Protein AF-A0A929GED6-F1 (afdb_monomer_lite)

Radius of gyration: 26.76 Å; chains: 1; bounding box: 58×40×77 Å

pLDDT: mean 86.8, std 11.65, range [34.91, 97.94]

Structure (mmCIF, N/CA/C/O backbone):
data_AF-A0A929GED6-F1
#
_entry.id   AF-A0A929GED6-F1
#
loop_
_atom_site.group_PDB
_atom_site.id
_atom_site.type_symbol
_atom_site.label_atom_id
_atom_site.label_alt_id
_atom_site.label_comp_id
_atom_site.label_asym_id
_atom_site.label_entity_id
_atom_site.label_seq_id
_atom_site.pdbx_PDB_ins_code
_atom_site.Cartn_x
_atom_site.Cartn_y
_atom_site.Cartn_z
_atom_site.occupancy
_atom_site.B_iso_or_equiv
_atom_site.auth_seq_id
_atom_site.auth_comp_id
_atom_site.auth_asym_id
_atom_site.auth_atom_id
_atom_site.pdbx_PDB_model_num
ATOM 1 N N . ASP A 1 1 ? -1.145 -5.197 24.651 1.00 51.56 1 ASP A N 1
ATOM 2 C CA . ASP A 1 1 ? -2.467 -4.917 24.057 1.00 51.56 1 ASP A CA 1
ATOM 3 C C . ASP A 1 1 ? -3.459 -4.499 25.149 1.00 51.56 1 ASP A C 1
ATOM 5 O O . ASP A 1 1 ? -4.108 -5.334 25.774 1.00 51.56 1 ASP A O 1
ATOM 9 N N . ILE A 1 2 ? -3.485 -3.200 25.465 1.00 57.69 2 ILE A N 1
ATOM 10 C CA . ILE A 1 2 ? -4.323 -2.616 26.534 1.00 57.69 2 ILE A CA 1
ATOM 11 C C . ILE A 1 2 ? -5.800 -2.583 26.101 1.00 57.69 2 ILE A C 1
ATOM 13 O O . ILE A 1 2 ? -6.711 -2.772 26.908 1.00 57.69 2 ILE A O 1
ATOM 17 N N . THR A 1 3 ? -6.031 -2.420 24.803 1.00 61.81 3 THR A N 1
ATOM 18 C CA . THR A 1 3 ? -7.330 -2.409 24.128 1.00 61.81 3 THR A CA 1
ATOM 19 C C . THR A 1 3 ? -8.105 -3.710 24.307 1.00 61.81 3 THR A C 1
ATOM 21 O O . THR A 1 3 ? -9.252 -3.664 24.757 1.00 61.81 3 THR A O 1
ATOM 24 N N . ARG A 1 4 ? -7.489 -4.881 24.075 1.00 60.84 4 ARG A N 1
ATOM 25 C CA . ARG A 1 4 ? -8.164 -6.174 24.321 1.00 60.84 4 ARG A CA 1
ATOM 26 C C . ARG A 1 4 ? -8.524 -6.374 25.790 1.00 60.84 4 ARG A C 1
ATOM 28 O O . ARG A 1 4 ? -9.610 -6.861 26.092 1.00 60.84 4 ARG A O 1
ATOM 35 N N . LEU A 1 5 ? -7.651 -5.971 26.712 1.00 74.94 5 LEU A N 1
ATOM 36 C CA . LEU A 1 5 ? -7.892 -6.129 28.150 1.00 74.94 5 LEU A CA 1
ATOM 37 C C . LEU A 1 5 ? -9.047 -5.235 28.628 1.00 74.94 5 LEU A C 1
ATOM 39 O O . LEU A 1 5 ? -9.901 -5.677 29.395 1.00 74.94 5 LEU A O 1
ATOM 43 N N . THR A 1 6 ? -9.126 -4.014 28.097 1.00 76.12 6 THR A N 1
ATOM 44 C CA . THR A 1 6 ? -10.209 -3.068 28.402 1.00 76.12 6 THR A CA 1
ATOM 45 C C . THR A 1 6 ? -11.539 -3.544 27.810 1.00 76.12 6 THR A C 1
ATOM 47 O O . THR A 1 6 ? -12.571 -3.454 28.474 1.00 76.12 6 THR A O 1
ATOM 50 N N . TYR A 1 7 ? -11.510 -4.132 26.608 1.00 75.00 7 TYR A N 1
ATOM 51 C CA . TYR A 1 7 ? -12.678 -4.742 25.971 1.00 75.00 7 TYR A CA 1
ATOM 52 C C . TYR A 1 7 ? -13.264 -5.890 26.808 1.00 75.00 7 TYR A C 1
ATOM 54 O O . TYR A 1 7 ? -14.450 -5.868 27.142 1.00 75.00 7 TYR A O 1
ATOM 62 N N . TYR A 1 8 ? -12.438 -6.859 27.220 1.00 80.12 8 TYR A N 1
ATOM 63 C CA . TYR A 1 8 ? -12.907 -7.977 28.047 1.00 80.12 8 TYR A CA 1
ATOM 64 C C . TYR A 1 8 ? -13.379 -7.529 29.431 1.00 80.12 8 TYR A C 1
ATOM 66 O O . TYR A 1 8 ? -14.374 -8.052 29.933 1.00 80.12 8 TYR A O 1
ATOM 74 N N . ALA A 1 9 ? -12.713 -6.539 30.032 1.00 78.62 9 ALA A N 1
ATOM 75 C CA . ALA A 1 9 ? -13.148 -5.962 31.297 1.00 78.62 9 ALA A CA 1
ATOM 76 C C . ALA A 1 9 ? -14.546 -5.338 31.165 1.00 78.62 9 ALA A C 1
ATOM 78 O O . ALA A 1 9 ? -15.443 -5.699 31.925 1.00 78.62 9 ALA A O 1
ATOM 79 N N . LEU A 1 10 ? -14.765 -4.465 30.175 1.00 79.31 10 LEU A N 1
ATOM 80 C CA . LEU A 1 10 ? -16.067 -3.835 29.921 1.00 79.31 10 LEU A CA 1
ATOM 81 C C . LEU A 1 10 ? -17.170 -4.864 29.664 1.00 79.31 10 LEU A C 1
ATOM 83 O O . LEU A 1 10 ? -18.257 -4.754 30.228 1.00 79.31 10 LEU A O 1
ATOM 87 N N . MET A 1 11 ? -16.881 -5.892 28.866 1.00 79.62 11 MET A N 1
ATOM 88 C CA . MET A 1 11 ? -17.839 -6.960 28.587 1.00 79.62 11 MET A CA 1
ATOM 89 C C . MET A 1 11 ? -18.198 -7.744 29.858 1.00 79.62 11 MET A C 1
ATOM 91 O O . MET A 1 11 ? -19.372 -8.026 30.099 1.00 79.62 11 MET A O 1
ATOM 95 N N . GLY A 1 12 ? -17.215 -8.012 30.724 1.00 81.38 12 GLY A N 1
ATOM 96 C CA . GLY A 1 12 ? -17.446 -8.591 32.048 1.00 81.38 12 GLY A CA 1
ATOM 97 C C . GLY A 1 12 ? -18.329 -7.708 32.936 1.00 81.38 12 GLY A C 1
ATOM 98 O O . GLY A 1 12 ? -19.274 -8.201 33.550 1.00 81.38 12 GLY A O 1
ATOM 99 N N . TRP A 1 13 ? -18.089 -6.395 32.957 1.00 80.94 13 TRP A N 1
ATOM 100 C CA . TRP A 1 13 ? -18.917 -5.441 33.703 1.00 80.94 13 TRP A CA 1
ATOM 101 C C . TRP A 1 13 ? -20.365 -5.397 33.193 1.00 80.94 13 TRP A C 1
ATOM 103 O O . TRP A 1 13 ? -21.296 -5.384 33.999 1.00 80.94 13 TRP A O 1
ATOM 113 N N . ILE A 1 14 ? -20.590 -5.444 31.879 1.00 79.69 14 ILE A N 1
ATOM 114 C CA . ILE A 1 14 ? -21.941 -5.491 31.292 1.00 79.69 14 ILE A CA 1
ATOM 115 C C . ILE A 1 14 ? -22.657 -6.798 31.669 1.00 79.69 14 ILE A C 1
ATOM 117 O O . ILE A 1 14 ? -23.804 -6.773 32.115 1.00 79.69 14 ILE A O 1
ATOM 121 N N . LEU A 1 15 ? -21.969 -7.938 31.562 1.00 83.75 15 LEU A N 1
ATOM 122 C CA . LEU A 1 15 ? -22.541 -9.246 31.898 1.00 83.75 15 LEU A CA 1
ATOM 123 C C . LEU A 1 15 ? -22.888 -9.378 33.384 1.00 83.75 15 LEU A C 1
ATOM 125 O O . LEU A 1 15 ? -23.877 -10.023 33.722 1.00 83.75 15 LEU A O 1
ATOM 129 N N . LEU A 1 16 ? -22.103 -8.764 34.273 1.00 81.44 16 LEU A N 1
ATOM 130 C CA . LEU A 1 16 ? -22.329 -8.825 35.718 1.00 81.44 16 LEU A CA 1
ATOM 131 C C . LEU A 1 16 ? -23.357 -7.798 36.210 1.00 81.44 16 LEU A C 1
ATOM 133 O O . LEU A 1 16 ? -24.088 -8.077 37.161 1.00 81.44 16 LEU A O 1
ATOM 137 N N . THR A 1 17 ? -23.463 -6.631 35.568 1.00 82.00 17 THR A N 1
ATOM 138 C CA . THR A 1 17 ? -24.395 -5.568 35.990 1.00 82.00 17 THR A CA 1
ATOM 139 C C . THR A 1 17 ? -25.862 -5.955 35.815 1.00 82.00 17 THR A C 1
ATOM 141 O O . THR A 1 17 ? -26.664 -5.635 36.689 1.00 82.00 17 THR A O 1
ATOM 144 N N . ALA A 1 18 ? -26.225 -6.695 34.764 1.00 79.19 18 ALA A N 1
ATOM 145 C CA . ALA A 1 18 ? -27.603 -7.144 34.537 1.00 79.19 18 ALA A CA 1
ATOM 146 C C . ALA A 1 18 ? -28.165 -8.065 35.653 1.00 79.19 18 ALA A C 1
ATOM 148 O O . ALA A 1 18 ? -29.213 -7.736 36.221 1.00 79.19 18 ALA A O 1
ATOM 149 N N . PRO A 1 19 ? -27.505 -9.177 36.045 1.00 81.56 19 PRO A N 1
ATOM 150 C CA . PRO A 1 19 ? -27.978 -10.023 37.141 1.00 81.56 19 PRO A CA 1
ATOM 151 C C . PRO A 1 19 ? -27.887 -9.325 38.506 1.00 81.56 19 PRO A C 1
ATOM 153 O O . PRO A 1 19 ? -28.758 -9.551 39.351 1.00 81.56 19 PRO A O 1
ATOM 156 N N . LEU A 1 20 ? -26.898 -8.444 38.720 1.00 80.31 20 LEU A N 1
ATOM 157 C CA . LEU A 1 20 ? -26.800 -7.608 39.924 1.00 80.31 20 LEU A CA 1
ATOM 158 C C . LEU A 1 20 ? -27.991 -6.651 40.041 1.00 80.31 20 LEU A C 1
ATOM 160 O O . LEU A 1 20 ? -28.648 -6.611 41.077 1.00 80.31 20 LEU A O 1
ATOM 164 N N . LEU A 1 21 ? -28.321 -5.915 38.979 1.00 77.94 21 LEU A N 1
ATOM 165 C CA . LEU A 1 21 ? -29.469 -5.006 38.966 1.00 77.94 21 LEU A CA 1
ATOM 166 C C . LEU A 1 21 ? -30.782 -5.761 39.190 1.00 77.94 21 LEU A C 1
ATOM 168 O O . LEU A 1 21 ? -31.608 -5.312 39.983 1.00 77.94 21 LEU A O 1
ATOM 172 N N . ASN A 1 22 ? -30.945 -6.936 38.576 1.00 80.50 22 ASN A N 1
ATOM 173 C CA . ASN A 1 22 ? -32.126 -7.777 38.768 1.00 80.50 22 ASN A CA 1
ATOM 174 C C . ASN A 1 22 ? -32.266 -8.257 40.226 1.00 80.50 22 ASN A C 1
ATOM 176 O O . ASN A 1 22 ? -33.316 -8.100 40.851 1.00 80.50 22 ASN A O 1
ATOM 180 N N . THR A 1 23 ? -31.192 -8.785 40.818 1.00 78.31 23 THR A N 1
ATOM 181 C CA . THR A 1 23 ? -31.204 -9.221 42.227 1.00 78.31 23 THR A CA 1
ATOM 182 C C . THR A 1 23 ? -31.437 -8.058 43.191 1.00 78.31 23 THR A C 1
ATOM 184 O O . THR A 1 23 ? -32.237 -8.183 44.121 1.00 78.31 23 THR A O 1
ATOM 187 N N . PHE A 1 24 ? -30.821 -6.896 42.956 1.00 73.25 24 PHE A N 1
ATOM 188 C CA . PHE A 1 24 ? -31.063 -5.692 43.756 1.00 73.25 24 PHE A CA 1
ATOM 189 C C . PHE A 1 24 ? -32.487 -5.147 43.625 1.00 73.25 24 PHE A C 1
ATOM 191 O O . PHE A 1 24 ? -33.008 -4.602 44.601 1.00 73.25 24 PHE A O 1
ATOM 198 N N . TRP A 1 25 ? -33.132 -5.322 42.471 1.00 72.19 25 TRP A N 1
ATOM 199 C CA . TRP A 1 25 ? -34.518 -4.915 42.247 1.00 72.19 25 TRP A CA 1
ATOM 200 C C . TRP A 1 25 ? -35.514 -5.758 43.056 1.00 72.19 25 TRP A C 1
ATOM 202 O O . TRP A 1 25 ? -36.459 -5.221 43.643 1.00 72.19 25 TRP A O 1
ATOM 212 N N . HIS A 1 26 ? -35.270 -7.069 43.145 1.00 75.19 26 HIS A N 1
ATOM 213 C CA . HIS A 1 26 ? -36.112 -8.009 43.893 1.00 75.19 26 HIS A CA 1
ATOM 214 C C . HIS A 1 26 ? -35.904 -7.962 45.416 1.00 75.19 26 HIS A C 1
ATOM 216 O O . HIS A 1 26 ? -36.787 -8.366 46.176 1.00 75.19 26 HIS A O 1
ATOM 222 N N . LEU A 1 27 ? -34.779 -7.427 45.891 1.00 76.56 27 LEU A N 1
ATOM 223 C CA . LEU A 1 27 ? -34.554 -7.188 47.316 1.00 76.56 27 LEU A CA 1
ATOM 224 C C . LEU A 1 27 ? -35.419 -6.009 47.805 1.00 76.56 27 LEU A C 1
ATOM 226 O O . LEU A 1 27 ? -35.425 -4.924 47.218 1.00 76.56 27 LEU A O 1
ATOM 230 N N . LYS A 1 28 ? -36.138 -6.186 48.925 1.00 72.19 28 LYS A N 1
ATOM 231 C CA . LYS A 1 28 ? -36.891 -5.102 49.585 1.00 72.19 28 LYS A CA 1
ATOM 232 C C . LYS A 1 28 ? -35.923 -4.085 50.201 1.00 72.19 28 LYS A C 1
ATOM 234 O O . LYS A 1 28 ? -35.592 -4.153 51.380 1.00 72.19 28 LYS A O 1
ATOM 239 N N . ARG A 1 29 ? -35.433 -3.158 49.380 1.00 75.56 29 ARG A N 1
ATOM 240 C CA . ARG A 1 29 ? -34.549 -2.061 49.785 1.00 75.56 29 ARG A CA 1
ATOM 241 C C . ARG A 1 29 ? -35.358 -0.797 50.108 1.00 75.56 29 ARG A C 1
ATOM 243 O O . ARG A 1 29 ? -36.385 -0.562 49.470 1.00 75.56 29 ARG A O 1
ATOM 250 N N . PRO A 1 30 ? -34.901 0.029 51.065 1.00 81.69 30 PRO A N 1
ATOM 251 C CA . PRO A 1 30 ? -35.507 1.328 51.334 1.00 81.69 30 PRO A CA 1
ATOM 252 C C . PRO A 1 30 ? -35.452 2.231 50.092 1.00 81.69 30 PRO A C 1
ATOM 254 O O . PRO A 1 30 ? -34.509 2.163 49.300 1.00 81.69 30 PRO A O 1
ATOM 257 N N . ASN A 1 31 ? -36.459 3.095 49.935 1.00 83.62 31 ASN A N 1
ATOM 258 C CA . ASN A 1 31 ? -36.666 3.904 48.726 1.00 83.62 31 ASN A CA 1
ATOM 259 C C . ASN A 1 31 ? -35.458 4.776 48.340 1.00 83.62 31 ASN A C 1
ATOM 261 O O . ASN A 1 31 ? -35.227 4.989 47.152 1.00 83.62 31 ASN A O 1
ATOM 265 N N . TRP A 1 32 ? -34.650 5.226 49.307 1.00 81.38 32 TRP A N 1
ATOM 266 C CA . TRP A 1 32 ? -33.454 6.028 49.027 1.00 81.38 32 TRP A CA 1
ATOM 267 C C . TRP A 1 32 ? -32.388 5.248 48.239 1.00 81.38 32 TRP A C 1
ATOM 269 O O . TRP A 1 32 ? -31.776 5.802 47.332 1.00 81.38 32 TRP A O 1
ATOM 279 N N . ILE A 1 33 ? -32.218 3.946 48.502 1.00 82.62 33 ILE A N 1
ATOM 280 C CA . ILE A 1 33 ? -31.265 3.096 47.765 1.00 82.62 33 ILE A CA 1
ATOM 281 C C . ILE A 1 33 ? -31.734 2.910 46.322 1.00 82.62 33 ILE A C 1
ATOM 283 O O . ILE A 1 33 ? -30.932 2.971 45.394 1.00 82.62 33 ILE A O 1
ATOM 287 N N . ARG A 1 34 ? -33.045 2.730 46.116 1.00 79.00 34 ARG A N 1
ATOM 288 C CA . ARG A 1 34 ? -33.628 2.642 44.770 1.00 79.00 34 ARG A CA 1
ATOM 289 C C . ARG A 1 34 ? -33.415 3.936 43.987 1.00 79.00 34 ARG A C 1
ATOM 291 O O . ARG A 1 34 ? -33.033 3.870 42.825 1.00 79.00 34 ARG A O 1
ATOM 298 N N . ALA A 1 35 ? -33.595 5.090 44.631 1.00 84.75 35 ALA A N 1
ATOM 299 C CA . ALA A 1 35 ? -33.340 6.387 44.010 1.00 84.75 35 ALA A CA 1
ATOM 300 C C . ALA A 1 35 ? -31.868 6.546 43.585 1.00 84.75 35 ALA A C 1
ATOM 302 O O . ALA A 1 35 ? -31.603 6.973 42.462 1.00 84.75 35 ALA A O 1
ATOM 303 N N . VAL A 1 36 ? -30.915 6.143 44.434 1.00 86.00 36 VAL A N 1
ATOM 304 C CA . VAL A 1 36 ? -29.477 6.161 44.101 1.00 86.00 36 VAL A CA 1
ATOM 305 C C . VAL A 1 36 ? -29.163 5.260 42.904 1.00 86.00 36 VAL A C 1
ATOM 307 O O . VAL A 1 36 ? -28.474 5.701 41.988 1.00 86.00 36 VAL A O 1
ATOM 310 N N . ILE A 1 37 ? -29.698 4.034 42.864 1.00 83.69 37 ILE A N 1
ATOM 311 C CA . ILE A 1 37 ? -29.479 3.099 41.745 1.00 83.69 37 ILE A CA 1
ATOM 312 C C . ILE A 1 37 ? -30.035 3.667 40.437 1.00 83.69 37 ILE A C 1
ATOM 314 O O . ILE A 1 37 ? -29.330 3.680 39.433 1.00 83.69 37 ILE A O 1
ATOM 318 N N . VAL A 1 38 ? -31.274 4.171 40.444 1.00 84.69 38 VAL A N 1
ATOM 319 C CA . VAL A 1 38 ? -31.897 4.768 39.250 1.00 84.69 38 VAL A CA 1
ATOM 320 C C . VAL A 1 38 ? -31.081 5.960 38.752 1.00 84.69 38 VAL A C 1
ATOM 322 O O . VAL A 1 38 ? -30.838 6.082 37.554 1.00 84.69 38 VAL A O 1
ATOM 325 N N . THR A 1 39 ? -30.604 6.799 39.670 1.00 87.44 39 THR A N 1
ATOM 326 C CA . THR A 1 39 ? -29.776 7.964 39.338 1.00 87.44 39 THR A CA 1
ATOM 327 C C . THR A 1 39 ? -28.441 7.532 38.728 1.00 87.44 39 THR A C 1
ATOM 329 O O . THR A 1 39 ? -28.044 8.051 37.689 1.00 87.44 39 THR A O 1
ATOM 332 N N . ALA A 1 40 ? -27.772 6.536 39.314 1.00 84.69 40 ALA A N 1
ATOM 333 C CA . ALA A 1 40 ? -26.519 5.996 38.790 1.00 84.69 40 ALA A CA 1
ATOM 334 C C . ALA A 1 40 ? -26.693 5.388 37.387 1.00 84.69 40 ALA A C 1
ATOM 336 O O . ALA A 1 40 ? -25.894 5.667 36.496 1.00 84.69 40 ALA A O 1
ATOM 337 N N . VAL A 1 41 ? -27.765 4.620 37.159 1.00 85.31 41 VAL A N 1
ATOM 338 C CA . VAL A 1 41 ? -28.092 4.071 35.832 1.00 85.31 41 VAL A CA 1
ATOM 339 C C . VAL A 1 41 ? -28.353 5.192 34.827 1.00 85.31 41 VAL A C 1
ATOM 341 O O . VAL A 1 41 ? -27.835 5.135 33.714 1.00 85.31 41 VAL A O 1
ATOM 344 N N . ALA A 1 42 ? -29.090 6.237 35.213 1.00 88.88 42 ALA A N 1
ATOM 345 C CA . ALA A 1 42 ? -29.336 7.387 34.347 1.00 88.88 42 ALA A CA 1
ATOM 346 C C . ALA A 1 42 ? -28.030 8.086 33.933 1.00 88.88 42 ALA A C 1
ATOM 348 O O . ALA A 1 42 ? -27.864 8.407 32.758 1.00 88.88 42 ALA A O 1
ATOM 349 N N . PHE A 1 43 ? -27.073 8.249 34.855 1.00 90.50 43 PHE A N 1
ATOM 350 C CA . PHE A 1 43 ? -25.749 8.791 34.534 1.00 90.50 43 PHE A CA 1
ATOM 351 C C . PHE A 1 43 ? -24.958 7.900 33.572 1.00 90.50 43 PHE A C 1
ATOM 353 O O . PHE A 1 43 ? -24.337 8.419 32.648 1.00 90.50 43 PHE A O 1
ATOM 360 N N . VAL A 1 44 ? -24.999 6.575 33.746 1.00 86.75 44 VAL A N 1
ATOM 361 C CA . VAL A 1 44 ? -24.325 5.631 32.837 1.00 86.75 44 VAL A CA 1
ATOM 362 C C . VAL A 1 44 ? -24.925 5.698 31.433 1.00 86.75 44 VAL A C 1
ATOM 364 O O . VAL A 1 44 ? -24.187 5.817 30.458 1.00 86.75 44 VAL A O 1
ATOM 367 N N . VAL A 1 45 ? -26.257 5.676 31.322 1.00 87.94 45 VAL A N 1
ATOM 368 C CA . VAL A 1 45 ? -26.957 5.792 30.032 1.00 87.94 45 VAL A CA 1
ATOM 369 C C . VAL A 1 45 ? -26.649 7.133 29.369 1.00 87.94 45 VAL A C 1
ATOM 371 O O . VAL A 1 45 ? -26.348 7.173 28.178 1.00 87.94 45 VAL A O 1
ATOM 374 N N . PHE A 1 46 ? -26.664 8.225 30.134 1.00 91.12 46 PHE A N 1
ATOM 375 C CA . PHE A 1 46 ? -26.332 9.551 29.623 1.00 91.12 46 PHE A CA 1
ATOM 376 C C . PHE A 1 46 ? -24.877 9.637 29.144 1.00 91.12 46 PHE A C 1
ATOM 378 O O . PHE A 1 46 ? -24.624 10.134 28.050 1.00 91.12 46 PHE A O 1
ATOM 385 N N . GLY A 1 47 ? -23.926 9.087 29.905 1.00 85.19 47 GLY A N 1
ATOM 386 C CA . GLY A 1 47 ? -22.527 8.987 29.484 1.00 85.19 47 GLY A CA 1
ATOM 387 C C . GLY A 1 47 ? -22.371 8.193 28.184 1.00 85.19 47 GLY A C 1
ATOM 388 O O . GLY A 1 47 ? -21.679 8.639 27.271 1.00 85.19 47 GLY A O 1
ATOM 389 N N . GLY A 1 48 ? -23.084 7.069 28.059 1.00 84.69 48 GLY A N 1
ATOM 390 C CA . GLY A 1 48 ? -23.138 6.282 26.827 1.00 84.69 48 GLY A CA 1
ATOM 391 C C . GLY A 1 48 ? -23.690 7.069 25.636 1.00 84.69 48 GLY A C 1
ATOM 392 O O . GLY A 1 48 ? -23.117 7.004 24.553 1.00 84.69 48 GLY A O 1
ATOM 393 N N . LEU A 1 49 ? -24.749 7.862 25.830 1.00 90.12 49 LEU A N 1
ATOM 394 C CA . LEU A 1 49 ? -25.316 8.724 24.785 1.00 90.12 49 LEU A CA 1
ATOM 395 C C . LEU A 1 49 ? -24.350 9.828 24.342 1.00 90.12 49 LEU A C 1
ATOM 397 O O . LEU A 1 49 ? -24.252 10.100 23.148 1.00 90.12 49 LEU A O 1
ATOM 401 N N . VAL A 1 50 ? -23.613 10.440 25.273 1.00 89.88 50 VAL A N 1
ATOM 402 C CA . VAL A 1 50 ? -22.597 11.457 24.950 1.00 89.88 50 VAL A CA 1
ATOM 403 C C . VAL A 1 50 ? -21.461 10.848 24.123 1.00 89.88 50 VAL A C 1
ATOM 405 O O . VAL A 1 50 ? -21.078 11.420 23.104 1.00 89.88 50 VAL A O 1
ATOM 408 N N . VAL A 1 51 ? -20.960 9.672 24.518 1.00 85.12 51 VAL A N 1
ATOM 409 C CA . VAL A 1 51 ? -19.922 8.945 23.764 1.00 85.12 51 VAL A CA 1
ATOM 410 C C . VAL A 1 51 ? -20.444 8.492 22.401 1.00 85.12 51 VAL A C 1
ATOM 412 O O . VAL A 1 51 ? -19.759 8.641 21.397 1.00 85.12 51 VAL A O 1
ATOM 415 N N . ALA A 1 52 ? -21.672 7.981 22.326 1.00 84.50 52 ALA A N 1
ATOM 416 C CA . ALA A 1 52 ? -22.279 7.625 21.049 1.00 84.50 52 ALA A CA 1
ATOM 417 C C . ALA A 1 52 ? -22.386 8.854 20.133 1.00 84.50 52 ALA A C 1
ATOM 419 O O . ALA A 1 52 ? -22.011 8.782 18.967 1.00 84.50 52 ALA A O 1
ATOM 420 N N . GLY A 1 53 ? -22.826 9.998 20.664 1.00 86.81 53 GLY A N 1
ATOM 421 C CA . GLY A 1 53 ? -22.900 11.255 19.923 1.00 86.81 53 GLY A CA 1
ATOM 422 C C . GLY A 1 53 ? -21.545 11.714 19.379 1.00 86.81 53 GLY A C 1
ATOM 423 O O . GLY A 1 53 ? -21.468 12.122 18.221 1.00 86.81 53 GLY A O 1
ATOM 424 N N . SER A 1 54 ? -20.468 11.605 20.165 1.00 80.12 54 SER A N 1
ATOM 425 C CA . SER A 1 54 ? -19.122 11.951 19.689 1.00 80.12 54 SER A CA 1
ATOM 426 C C . SER A 1 54 ? -18.619 10.988 18.612 1.00 80.12 54 SER A C 1
ATOM 428 O O . SER A 1 54 ? -18.040 11.442 17.627 1.00 80.12 54 SER A O 1
ATOM 430 N N . LEU A 1 55 ? -18.899 9.686 18.745 1.00 80.81 55 LEU A N 1
ATOM 431 C CA . LEU A 1 55 ? -18.582 8.690 17.721 1.00 80.81 55 LEU A CA 1
ATOM 432 C C . LEU A 1 55 ? -19.347 8.965 16.420 1.00 80.81 55 LEU A C 1
ATOM 434 O O . LEU A 1 55 ? -18.726 9.020 15.363 1.00 80.81 55 LEU A O 1
ATOM 438 N N . PHE A 1 56 ? -20.658 9.230 16.479 1.00 84.56 56 PHE A N 1
ATOM 439 C CA . PHE A 1 56 ? -21.459 9.589 15.299 1.00 84.56 56 PHE A CA 1
ATOM 440 C C . PHE A 1 56 ? -20.973 10.879 14.625 1.00 84.56 56 PHE A C 1
ATOM 442 O O . PHE A 1 56 ? -20.950 10.958 13.399 1.00 84.56 56 PHE A O 1
ATOM 449 N N . ALA A 1 57 ? -20.538 11.874 15.402 1.00 80.62 57 ALA A N 1
ATOM 450 C CA . ALA A 1 57 ? -19.952 13.103 14.867 1.00 80.62 57 ALA A CA 1
ATOM 451 C C . ALA A 1 57 ? -18.558 12.893 14.240 1.00 80.62 57 ALA A C 1
ATOM 453 O O . ALA A 1 57 ? -18.126 13.711 13.425 1.00 80.62 57 ALA A O 1
ATOM 454 N N . ALA A 1 58 ? -17.855 11.818 14.607 1.00 70.88 58 ALA A N 1
ATOM 455 C CA . ALA A 1 58 ? -16.555 11.454 14.050 1.00 70.88 58 ALA A CA 1
ATOM 456 C C . ALA A 1 58 ? -16.654 10.614 12.764 1.00 70.88 58 ALA A C 1
ATOM 458 O O . ALA A 1 58 ? -15.740 10.693 11.954 1.00 70.88 58 ALA A O 1
ATOM 459 N N . ILE A 1 59 ? -17.760 9.892 12.525 1.00 72.00 59 ILE A N 1
ATOM 460 C CA . ILE A 1 59 ? -17.994 9.103 11.293 1.00 72.00 59 ILE A CA 1
ATOM 461 C C . ILE A 1 59 ? -17.669 9.866 9.994 1.00 72.00 59 ILE A C 1
ATOM 463 O O . ILE A 1 59 ? -16.985 9.300 9.144 1.00 72.00 59 ILE A O 1
ATOM 467 N N . PRO A 1 60 ? -18.118 11.122 9.789 1.00 69.12 60 PRO A N 1
ATOM 468 C CA . PRO A 1 60 ? -17.831 11.830 8.541 1.00 69.12 60 PRO A CA 1
ATOM 469 C C . PRO A 1 60 ? -16.377 12.313 8.425 1.00 69.12 60 PRO A C 1
ATOM 471 O O . PRO A 1 60 ? -15.964 12.732 7.345 1.00 69.12 60 PRO A O 1
ATOM 474 N N . LYS A 1 61 ? -15.590 12.285 9.507 1.00 60.91 61 LYS A N 1
ATOM 475 C CA . LYS A 1 61 ? -14.168 12.630 9.464 1.00 60.91 61 LYS A CA 1
ATOM 476 C C . LYS A 1 61 ? -13.384 11.369 9.130 1.00 60.91 61 LYS A C 1
ATOM 478 O O . LYS A 1 61 ? -12.956 10.650 10.026 1.00 60.91 61 LYS A O 1
ATOM 483 N N . ALA A 1 62 ? -13.208 11.111 7.836 1.00 57.62 62 ALA A N 1
ATOM 484 C CA . ALA A 1 62 ? -12.264 10.104 7.375 1.00 57.62 62 ALA A CA 1
ATOM 485 C C . ALA A 1 62 ? -10.867 10.492 7.878 1.00 57.62 62 ALA A C 1
ATOM 487 O O . ALA A 1 62 ? -10.261 11.446 7.394 1.00 57.62 62 ALA A O 1
ATOM 488 N N . VAL A 1 63 ? -10.396 9.799 8.910 1.00 64.69 63 VAL A N 1
ATOM 489 C CA . VAL A 1 63 ? -8.988 9.819 9.291 1.00 64.69 63 VAL A CA 1
ATOM 490 C C . VAL A 1 63 ? -8.334 8.741 8.443 1.00 64.69 63 VAL A C 1
ATOM 492 O O . VAL A 1 63 ? -8.854 7.625 8.374 1.00 64.69 63 VAL A O 1
ATOM 495 N N . PHE A 1 64 ? -7.255 9.086 7.745 1.00 66.12 64 PHE A N 1
ATOM 496 C CA . PHE A 1 64 ? -6.498 8.091 6.998 1.00 66.12 64 PHE A CA 1
ATOM 497 C C . PHE A 1 64 ? -5.985 7.014 7.957 1.00 66.12 64 PHE A C 1
ATOM 499 O O . PHE A 1 64 ? -5.738 7.289 9.136 1.00 66.12 64 PHE A O 1
ATOM 506 N N . ALA A 1 65 ? -5.900 5.777 7.466 1.00 66.50 65 ALA A N 1
ATOM 507 C CA . ALA A 1 65 ? -5.238 4.724 8.218 1.00 66.50 65 ALA A CA 1
ATOM 508 C C . ALA A 1 65 ? -3.796 5.156 8.517 1.00 66.50 65 ALA A C 1
ATOM 510 O O . ALA A 1 65 ? -3.223 5.959 7.778 1.00 66.50 65 ALA A O 1
ATOM 511 N N . ASP A 1 66 ? -3.243 4.648 9.615 1.00 65.31 66 ASP A N 1
ATOM 512 C CA . ASP A 1 66 ? -1.847 4.907 9.959 1.00 65.31 66 ASP A CA 1
ATOM 513 C C . ASP A 1 66 ? -0.958 4.561 8.751 1.00 65.31 66 ASP A C 1
ATOM 515 O O . ASP A 1 66 ? -1.220 3.568 8.071 1.00 65.31 66 ASP A O 1
ATOM 519 N N . GLU A 1 67 ? 0.022 5.416 8.449 1.00 74.25 67 GLU A N 1
ATOM 520 C CA . GLU A 1 67 ? 0.910 5.312 7.274 1.00 74.25 67 GLU A CA 1
ATOM 521 C C . GLU A 1 67 ? 0.250 5.418 5.868 1.00 74.25 67 GLU A C 1
ATOM 523 O O . GLU A 1 67 ? 0.916 5.146 4.868 1.00 74.25 67 GLU A O 1
ATOM 528 N N . ILE A 1 68 ? -1.020 5.839 5.748 1.00 84.00 68 ILE A N 1
ATOM 529 C CA . ILE A 1 68 ? -1.624 6.270 4.468 1.00 84.00 68 ILE A CA 1
ATOM 530 C C . ILE A 1 68 ? -1.634 7.797 4.392 1.00 84.00 68 ILE A C 1
ATOM 532 O O . ILE A 1 68 ? -2.287 8.471 5.193 1.00 84.00 68 ILE A O 1
ATOM 536 N N . GLU A 1 69 ? -0.949 8.353 3.397 1.00 88.31 69 GLU A N 1
ATOM 537 C CA . GLU A 1 69 ? -0.847 9.799 3.216 1.00 88.31 69 GLU A CA 1
ATOM 538 C C . GLU A 1 69 ? -1.946 10.356 2.290 1.00 88.31 69 GLU A C 1
ATOM 540 O O . GLU A 1 69 ? -2.564 9.621 1.512 1.00 88.31 69 GLU A O 1
ATOM 545 N N . PRO A 1 70 ? -2.206 11.679 2.312 1.00 88.69 70 PRO A N 1
ATOM 546 C CA . PRO A 1 70 ? -3.155 12.305 1.388 1.00 88.69 70 PRO A CA 1
ATOM 547 C C . PRO A 1 70 ? -2.852 12.025 -0.093 1.00 88.69 70 PRO A C 1
ATOM 549 O O . PRO A 1 70 ? -3.784 11.891 -0.889 1.00 88.69 70 PRO A O 1
ATOM 552 N N . VAL A 1 71 ? -1.568 11.900 -0.450 1.00 92.25 71 VAL A N 1
ATOM 553 C CA . VAL A 1 71 ? -1.117 11.555 -1.806 1.00 92.25 71 VAL A CA 1
ATOM 554 C C . VAL A 1 71 ? -1.513 10.124 -2.196 1.00 92.25 71 VAL A C 1
ATOM 556 O O . VAL A 1 71 ? -1.954 9.899 -3.322 1.00 92.25 71 VAL A O 1
ATOM 559 N N . ASP A 1 72 ? -1.484 9.180 -1.249 1.00 92.94 72 ASP A N 1
ATOM 560 C CA . ASP A 1 72 ? -1.949 7.807 -1.461 1.00 92.94 72 ASP A CA 1
ATOM 561 C C . ASP A 1 72 ? -3.468 7.784 -1.670 1.00 92.94 72 ASP A C 1
ATOM 563 O O . ASP A 1 72 ? -3.963 7.144 -2.590 1.00 92.94 72 ASP A O 1
ATOM 567 N N . ALA A 1 73 ? -4.224 8.563 -0.889 1.00 90.75 73 ALA A N 1
ATOM 568 C CA . ALA A 1 73 ? -5.672 8.671 -1.064 1.00 90.75 73 ALA A CA 1
ATOM 569 C C . ALA A 1 73 ? -6.073 9.313 -2.403 1.00 90.75 73 ALA A C 1
ATOM 571 O O . ALA A 1 73 ? -7.117 8.976 -2.970 1.00 90.75 73 ALA A O 1
ATOM 572 N N . ALA A 1 74 ? -5.269 10.252 -2.905 1.00 92.25 74 ALA A N 1
ATOM 573 C CA . ALA A 1 74 ? -5.437 10.803 -4.242 1.00 92.25 74 ALA A CA 1
ATOM 574 C C . ALA A 1 74 ? -5.142 9.746 -5.317 1.00 92.25 74 ALA A C 1
ATOM 576 O O . ALA A 1 74 ? -5.944 9.615 -6.240 1.00 92.25 74 ALA A O 1
ATOM 577 N N . MET A 1 75 ? -4.082 8.946 -5.154 1.00 95.25 75 MET A N 1
ATOM 578 C CA . MET A 1 75 ? -3.794 7.810 -6.032 1.00 95.25 75 MET A CA 1
ATOM 579 C C . MET A 1 75 ? -4.949 6.802 -6.043 1.00 95.25 75 MET A C 1
ATOM 581 O O . MET A 1 75 ? -5.450 6.471 -7.114 1.00 95.25 75 MET A O 1
ATOM 585 N N . THR A 1 76 ? -5.452 6.386 -4.875 1.00 94.62 76 THR A N 1
ATOM 586 C CA . THR A 1 76 ? -6.580 5.449 -4.757 1.00 94.62 76 THR A CA 1
ATOM 587 C C . THR A 1 76 ? -7.781 5.891 -5.586 1.00 94.62 76 THR A C 1
ATOM 589 O O . THR A 1 76 ? -8.376 5.089 -6.295 1.00 94.62 76 THR A O 1
ATOM 592 N N . ARG A 1 77 ? -8.138 7.180 -5.563 1.00 93.56 77 ARG A N 1
ATOM 593 C CA . ARG A 1 77 ? -9.280 7.691 -6.346 1.00 93.56 77 ARG A CA 1
ATOM 594 C C . ARG A 1 77 ? -9.108 7.537 -7.856 1.00 93.56 77 ARG A C 1
ATOM 596 O O . ARG A 1 77 ? -10.110 7.573 -8.561 1.00 93.56 77 ARG A O 1
ATOM 603 N N . LEU A 1 78 ? -7.870 7.442 -8.331 1.00 95.12 78 LEU A N 1
ATOM 604 C CA . LEU A 1 78 ? -7.533 7.357 -9.748 1.00 95.12 78 LEU A CA 1
ATOM 605 C C . LEU A 1 78 ? -7.376 5.911 -10.223 1.00 95.12 78 LEU A C 1
ATOM 607 O O . LEU A 1 78 ? -7.658 5.644 -11.385 1.00 95.12 78 LEU A O 1
ATOM 611 N N . VAL A 1 79 ? -6.922 4.997 -9.355 1.00 95.50 79 VAL A N 1
ATOM 612 C CA . VAL A 1 79 ? -6.492 3.648 -9.777 1.00 95.50 79 VAL A CA 1
ATOM 613 C C . VAL A 1 79 ? -7.203 2.494 -9.067 1.00 95.50 79 VAL A C 1
ATOM 615 O O . VAL A 1 79 ? -6.944 1.334 -9.391 1.00 95.50 79 VAL A O 1
ATOM 618 N N . TRP A 1 80 ? -8.077 2.773 -8.095 1.00 94.94 80 TRP A N 1
ATOM 619 C CA . TRP A 1 80 ? -8.774 1.729 -7.346 1.00 94.94 80 TRP A CA 1
ATOM 620 C C . TRP A 1 80 ? -9.630 0.858 -8.262 1.00 94.94 80 TRP A C 1
ATOM 622 O O . TRP A 1 80 ? -10.596 1.330 -8.849 1.00 94.94 80 TRP A O 1
ATOM 632 N N . ASP A 1 81 ? -9.300 -0.432 -8.312 1.00 93.38 81 ASP A N 1
ATOM 633 C CA . ASP A 1 81 ? -9.981 -1.443 -9.125 1.00 93.38 81 ASP A CA 1
ATOM 634 C C . ASP A 1 81 ? -9.895 -1.234 -10.654 1.00 93.38 81 ASP A C 1
ATOM 636 O O . ASP A 1 81 ? -10.558 -1.939 -11.409 1.00 93.38 81 ASP A O 1
ATOM 640 N N . GLU A 1 82 ? -9.020 -0.342 -11.126 1.00 95.12 82 GLU A N 1
ATOM 641 C CA . GLU A 1 82 ? -8.822 -0.058 -12.561 1.00 95.12 82 GLU A CA 1
ATOM 642 C C . GLU A 1 82 ? -7.742 -0.945 -13.211 1.00 95.12 82 GLU A C 1
ATOM 644 O O . GLU A 1 82 ? -7.649 -1.053 -14.434 1.00 95.12 82 GLU A O 1
ATOM 649 N N . LEU A 1 83 ? -6.903 -1.601 -12.402 1.00 94.81 83 LEU A N 1
ATOM 650 C CA . LEU A 1 83 ? -5.829 -2.477 -12.886 1.00 94.81 83 LEU A CA 1
ATOM 651 C C . LEU A 1 83 ? -6.364 -3.830 -13.370 1.00 94.81 83 LEU A C 1
ATOM 653 O O . LEU A 1 83 ? -7.480 -4.230 -13.049 1.00 94.81 83 LEU A O 1
ATOM 657 N N . GLU A 1 84 ? -5.560 -4.602 -14.096 1.00 93.94 84 GLU A N 1
ATOM 658 C CA . GLU A 1 84 ? -6.004 -5.901 -14.613 1.00 93.94 84 GLU A CA 1
ATOM 659 C C . GLU A 1 84 ? -6.428 -6.862 -13.479 1.00 93.94 84 GLU A C 1
ATOM 661 O O . GLU A 1 84 ? -5.771 -6.916 -12.430 1.00 93.94 84 GLU A O 1
ATOM 666 N N . PRO A 1 85 ? -7.520 -7.634 -13.644 1.00 92.06 85 PRO A N 1
ATOM 667 C CA . PRO A 1 85 ? -7.960 -8.576 -12.622 1.00 92.06 85 PRO A CA 1
ATOM 668 C C . PRO A 1 85 ? -6.888 -9.624 -12.316 1.00 92.06 85 PRO A C 1
ATOM 670 O O . PRO A 1 85 ? -6.307 -10.217 -13.222 1.00 92.06 85 PRO A O 1
ATOM 673 N N . GLY A 1 86 ? -6.644 -9.873 -11.028 1.00 89.38 86 GLY A N 1
ATOM 674 C CA . GLY A 1 86 ? -5.654 -10.854 -10.575 1.00 89.38 86 GLY A CA 1
ATOM 675 C C . GLY A 1 86 ? -4.195 -10.425 -10.747 1.00 89.38 86 GLY A C 1
ATOM 676 O O . GLY A 1 86 ? -3.312 -11.187 -10.368 1.00 89.38 86 GLY A O 1
ATOM 677 N N . ALA A 1 87 ? -3.930 -9.227 -11.275 1.00 94.19 87 ALA A N 1
ATOM 678 C CA . ALA A 1 87 ? -2.585 -8.679 -11.278 1.00 94.19 87 ALA A CA 1
ATOM 679 C C . ALA A 1 87 ? -2.112 -8.395 -9.851 1.00 94.19 87 ALA A C 1
ATOM 681 O O . ALA A 1 87 ? -2.894 -7.976 -8.994 1.00 94.19 87 ALA A O 1
ATOM 682 N N . GLU A 1 88 ? -0.818 -8.594 -9.627 1.00 95.12 88 GLU A N 1
ATOM 683 C CA . GLU A 1 88 ? -0.173 -8.285 -8.361 1.00 95.12 88 GLU A CA 1
ATOM 684 C C . GLU A 1 88 ? 0.650 -7.008 -8.461 1.00 95.12 88 GLU A C 1
ATOM 686 O O . GLU A 1 88 ? 1.267 -6.720 -9.495 1.00 95.12 88 GLU A O 1
ATOM 691 N N . VAL A 1 89 ? 0.656 -6.258 -7.361 1.00 97.19 89 VAL A N 1
ATOM 692 C CA . VAL A 1 89 ? 1.349 -4.974 -7.242 1.00 97.19 89 VAL A CA 1
ATOM 693 C C . VAL A 1 89 ? 2.450 -5.097 -6.193 1.00 97.19 89 VAL A C 1
ATOM 695 O O . VAL A 1 89 ? 2.182 -5.492 -5.055 1.00 97.19 89 VAL A O 1
ATOM 698 N N . LEU A 1 90 ? 3.683 -4.762 -6.570 1.00 97.25 90 LEU A N 1
ATOM 699 C CA . LEU A 1 90 ? 4.792 -4.614 -5.634 1.00 97.25 90 LEU A CA 1
ATOM 700 C C . LEU A 1 90 ? 4.762 -3.211 -5.014 1.00 97.25 90 LEU A C 1
ATOM 702 O O . LEU A 1 90 ? 4.501 -2.229 -5.700 1.00 97.25 90 LEU A O 1
ATOM 706 N N . ASP A 1 91 ? 5.055 -3.126 -3.724 1.00 95.88 91 ASP A N 1
ATOM 707 C CA . ASP A 1 91 ? 5.201 -1.891 -2.955 1.00 95.88 91 ASP A CA 1
ATOM 708 C C . ASP A 1 91 ? 6.301 -2.133 -1.906 1.00 95.88 91 ASP A C 1
ATOM 710 O O . ASP A 1 91 ? 6.477 -3.273 -1.473 1.00 95.88 91 ASP A O 1
ATOM 714 N N . SER A 1 92 ? 7.027 -1.091 -1.497 1.00 94.31 92 SER A N 1
ATOM 715 C CA . SER A 1 92 ? 7.984 -1.117 -0.381 1.00 94.31 92 SER A CA 1
ATOM 716 C C . SER A 1 92 ? 7.334 -1.443 0.963 1.00 94.31 92 SER A C 1
ATOM 718 O O . SER A 1 92 ? 7.997 -1.909 1.889 1.00 94.31 92 SER A O 1
ATOM 720 N N . ARG A 1 93 ? 6.028 -1.195 1.088 1.00 92.50 93 ARG A N 1
ATOM 721 C CA . ARG A 1 93 ? 5.219 -1.517 2.264 1.00 92.50 93 ARG A CA 1
ATOM 722 C C . ARG A 1 93 ? 4.367 -2.742 1.969 1.00 92.50 93 ARG A C 1
ATOM 724 O O . ARG A 1 93 ? 3.467 -2.699 1.131 1.00 92.50 93 ARG A O 1
ATOM 731 N N . SER A 1 94 ? 4.585 -3.812 2.730 1.00 91.31 94 SER A N 1
ATOM 732 C CA . SER A 1 94 ? 3.953 -5.121 2.518 1.00 91.31 94 SER A CA 1
ATOM 733 C C . SER A 1 94 ? 2.417 -5.096 2.477 1.00 91.31 94 SER A C 1
ATOM 735 O O . SER A 1 94 ? 1.802 -5.957 1.854 1.00 91.31 94 SER A O 1
ATOM 737 N N . TRP A 1 95 ? 1.771 -4.108 3.090 1.00 89.19 95 TRP A N 1
ATOM 738 C CA . TRP A 1 95 ? 0.312 -4.025 3.181 1.00 89.19 95 TRP A CA 1
ATOM 739 C C . TRP A 1 95 ? -0.322 -2.917 2.326 1.00 89.19 95 TRP A C 1
ATOM 741 O O . TRP A 1 95 ? -1.534 -2.957 2.119 1.00 89.19 95 TRP A O 1
ATOM 751 N N . ARG A 1 96 ? 0.444 -1.927 1.844 1.00 92.62 96 ARG A N 1
ATOM 752 C CA . ARG A 1 96 ? -0.094 -0.654 1.319 1.00 92.62 96 ARG A CA 1
ATOM 753 C C . ARG A 1 96 ? -0.626 -0.751 -0.115 1.00 92.62 96 ARG A C 1
ATOM 755 O O . ARG A 1 96 ? -1.609 -0.089 -0.444 1.00 92.62 96 ARG A O 1
ATOM 762 N N . ALA A 1 97 ? -0.073 -1.640 -0.937 1.00 93.44 97 ALA A N 1
ATOM 763 C CA . ALA A 1 97 ? -0.521 -1.841 -2.317 1.00 93.44 97 ALA A CA 1
ATOM 764 C C . ALA A 1 97 ? -2.030 -2.145 -2.430 1.00 93.44 97 ALA A C 1
ATOM 766 O O . ALA A 1 97 ? -2.718 -1.614 -3.307 1.00 93.44 97 ALA A O 1
ATOM 767 N N . VAL A 1 98 ? -2.557 -2.970 -1.515 1.00 93.38 98 VAL A N 1
ATOM 768 C CA . VAL A 1 98 ? -3.956 -3.428 -1.518 1.00 93.38 98 VAL A CA 1
ATOM 769 C C . VAL A 1 98 ? -4.953 -2.282 -1.308 1.00 93.38 98 VAL A C 1
ATOM 771 O O . VAL A 1 98 ? -5.806 -2.107 -2.176 1.00 93.38 98 VAL A O 1
ATOM 774 N N . PRO A 1 99 ? -4.882 -1.479 -0.222 1.00 92.69 99 PRO A N 1
ATOM 775 C CA . PRO A 1 99 ? -5.781 -0.346 0.003 1.00 92.69 99 PRO A CA 1
ATOM 776 C C . PRO A 1 99 ? -5.602 0.815 -0.991 1.00 92.69 99 PRO A C 1
ATOM 778 O O . PRO A 1 99 ? -6.475 1.679 -1.052 1.00 92.69 99 PRO A O 1
ATOM 781 N N . ILE A 1 100 ? -4.536 0.835 -1.797 1.00 93.88 100 ILE A N 1
ATOM 782 C CA . ILE A 1 100 ? -4.358 1.857 -2.838 1.00 93.88 100 ILE A CA 1
ATOM 783 C C . ILE A 1 100 ? -4.945 1.422 -4.178 1.00 93.88 100 ILE A C 1
ATOM 785 O O . ILE A 1 100 ? -5.659 2.190 -4.814 1.00 93.88 100 ILE A O 1
ATOM 789 N N . THR A 1 101 ? -4.676 0.191 -4.604 1.00 95.25 101 THR A N 1
ATOM 790 C CA . THR A 1 101 ? -4.979 -0.256 -5.974 1.00 95.25 101 THR A CA 1
ATOM 791 C C . THR A 1 101 ? -6.188 -1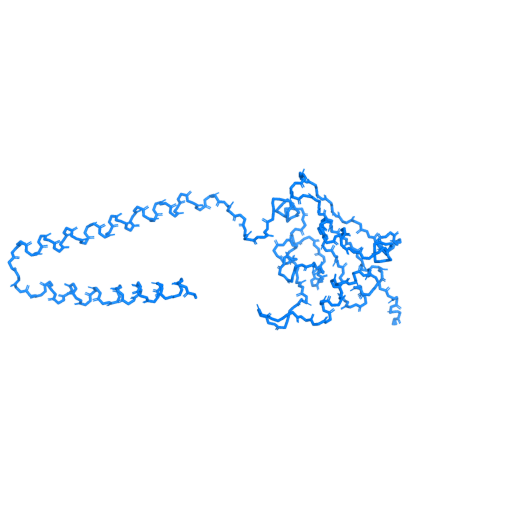.182 -6.075 1.00 95.25 101 THR A C 1
ATOM 793 O O . THR A 1 101 ? -6.726 -1.386 -7.161 1.00 95.25 101 THR A O 1
ATOM 796 N N . GLY A 1 102 ? -6.620 -1.784 -4.964 1.00 94.25 102 GLY A 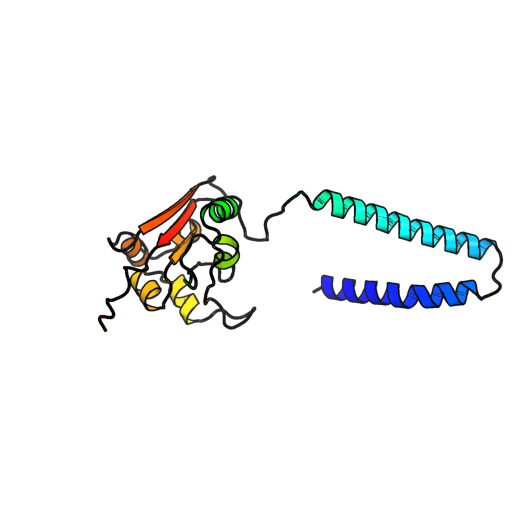N 1
ATOM 797 C CA . GLY A 1 102 ? -7.617 -2.854 -4.978 1.00 94.25 102 GLY A CA 1
ATOM 798 C C . GLY A 1 102 ? -7.080 -4.172 -5.553 1.00 94.25 102 GLY A C 1
ATOM 799 O O . GLY A 1 102 ? -7.861 -5.056 -5.909 1.00 94.25 102 GLY A O 1
ATOM 800 N N . ARG A 1 103 ? -5.756 -4.320 -5.684 1.00 94.88 103 ARG A N 1
ATOM 801 C CA . ARG A 1 103 ? -5.091 -5.538 -6.167 1.00 94.88 103 ARG A CA 1
ATOM 802 C C . ARG A 1 103 ? -4.295 -6.214 -5.061 1.00 94.88 103 ARG A C 1
ATOM 804 O O . ARG A 1 103 ? -3.889 -5.579 -4.093 1.00 94.88 103 ARG A O 1
ATOM 811 N N . LEU A 1 104 ? -4.124 -7.528 -5.188 1.00 91.94 104 LEU A N 1
ATOM 812 C CA . LEU A 1 104 ? -3.383 -8.324 -4.213 1.00 91.94 104 LEU A CA 1
ATOM 813 C C . LEU A 1 104 ? -1.876 -8.063 -4.326 1.00 91.94 104 LEU A C 1
ATOM 815 O O . LEU A 1 104 ? -1.376 -7.581 -5.341 1.00 91.94 104 LEU A O 1
ATOM 819 N N . THR A 1 105 ? -1.153 -8.414 -3.267 1.00 93.56 105 THR A N 1
ATOM 820 C CA . THR A 1 105 ? 0.310 -8.392 -3.231 1.00 93.56 105 THR A CA 1
ATOM 821 C C . THR A 1 105 ? 0.818 -9.612 -2.465 1.00 93.56 105 THR A C 1
ATOM 823 O O . THR A 1 105 ? 0.208 -10.016 -1.470 1.00 93.56 105 THR A O 1
ATOM 826 N N . ARG A 1 106 ? 1.910 -10.230 -2.929 1.00 93.56 106 ARG A N 1
ATOM 827 C CA . ARG A 1 106 ? 2.552 -11.387 -2.279 1.00 93.56 106 ARG A CA 1
ATOM 828 C C . ARG A 1 106 ? 3.750 -10.947 -1.441 1.00 93.56 106 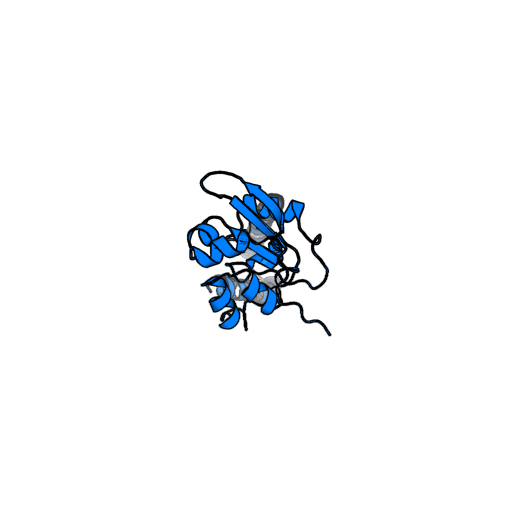ARG A C 1
ATOM 830 O O . ARG A 1 106 ? 4.898 -11.269 -1.734 1.00 93.56 106 ARG A O 1
ATOM 837 N N . SER A 1 107 ? 3.471 -10.226 -0.367 1.00 92.75 107 SER A N 1
ATOM 838 C CA . SER A 1 107 ? 4.501 -9.582 0.452 1.00 92.75 107 SER A CA 1
ATOM 839 C C . SER A 1 107 ? 4.868 -10.319 1.740 1.00 92.75 107 SER A C 1
ATOM 841 O O . SER A 1 107 ? 5.991 -10.195 2.226 1.00 92.75 107 SER A O 1
ATOM 843 N N . ALA A 1 108 ? 3.952 -11.113 2.298 1.00 89.50 108 ALA A N 1
ATOM 844 C CA . ALA A 1 108 ? 4.129 -11.727 3.609 1.00 89.50 108 ALA A CA 1
ATOM 845 C C . ALA A 1 108 ? 3.661 -13.186 3.674 1.00 89.50 108 ALA A C 1
ATOM 847 O O . ALA A 1 108 ? 2.758 -13.606 2.949 1.00 89.50 108 ALA A O 1
ATOM 848 N N . VAL A 1 109 ? 4.288 -13.955 4.569 1.00 87.06 109 VAL A N 1
ATOM 849 C CA . VAL A 1 109 ? 3.884 -15.329 4.915 1.00 87.06 109 VAL A CA 1
ATOM 850 C C . VAL A 1 109 ? 2.683 -15.297 5.861 1.00 87.06 109 VAL A C 1
ATOM 852 O O . VAL A 1 109 ? 1.747 -16.083 5.718 1.00 87.06 109 VAL A O 1
ATOM 855 N N . ASP A 1 110 ? 2.707 -14.373 6.821 1.00 85.25 110 ASP A N 1
ATOM 856 C CA . ASP A 1 110 ? 1.629 -14.100 7.766 1.00 85.25 110 ASP A CA 1
ATOM 857 C C . ASP A 1 110 ? 1.643 -12.618 8.190 1.00 85.25 110 ASP A C 1
ATOM 859 O O . ASP A 1 110 ? 2.352 -11.798 7.616 1.00 85.25 110 ASP A O 1
ATOM 863 N N . SER A 1 111 ? 0.846 -12.243 9.193 1.00 77.19 111 SER A N 1
ATOM 864 C CA . SER A 1 111 ? 0.757 -10.853 9.664 1.00 77.19 111 SER A CA 1
ATOM 865 C C . SER A 1 111 ? 2.010 -10.322 10.382 1.00 77.19 111 SER A C 1
ATOM 867 O O . SER A 1 111 ? 2.009 -9.164 10.792 1.00 77.19 111 SER A O 1
ATOM 869 N N . TYR A 1 112 ? 3.038 -11.146 10.592 1.00 78.00 112 TYR A N 1
ATOM 870 C CA . TYR A 1 112 ? 4.235 -10.821 11.371 1.00 78.00 112 TYR A CA 1
ATOM 871 C C . TYR A 1 112 ? 5.547 -11.058 10.614 1.00 78.00 112 TYR A C 1
ATOM 873 O O . TYR A 1 112 ? 6.576 -10.532 11.039 1.00 78.00 112 TYR A O 1
ATOM 881 N N . ALA A 1 113 ? 5.532 -11.847 9.538 1.00 87.62 113 ALA A N 1
ATOM 882 C CA . ALA A 1 113 ? 6.723 -12.211 8.782 1.00 87.62 113 ALA A CA 1
ATOM 883 C C . ALA A 1 113 ? 6.564 -11.943 7.280 1.00 87.62 113 ALA A C 1
ATOM 885 O O . ALA A 1 113 ? 5.699 -12.515 6.611 1.00 87.62 113 ALA A O 1
ATOM 886 N N . GLU A 1 114 ? 7.458 -11.114 6.747 1.00 90.75 114 GLU A N 1
ATOM 887 C CA . GLU A 1 114 ? 7.577 -10.834 5.316 1.00 90.75 114 GLU A CA 1
ATOM 888 C C . GLU A 1 114 ? 8.189 -12.029 4.567 1.00 90.75 114 GLU A C 1
ATOM 890 O O . GLU A 1 114 ? 8.976 -12.807 5.116 1.00 90.75 114 GLU A O 1
ATOM 895 N N . LEU A 1 115 ? 7.815 -12.194 3.297 1.00 93.62 115 LEU A N 1
ATOM 896 C CA . LEU A 1 115 ? 8.439 -13.172 2.406 1.00 93.62 115 LEU A CA 1
ATOM 897 C C . LEU A 1 115 ? 9.862 -12.708 2.090 1.00 93.62 115 LEU A C 1
ATOM 899 O O . LEU A 1 115 ? 10.047 -11.592 1.611 1.00 93.62 115 LEU A O 1
ATOM 903 N N . SER A 1 116 ? 10.866 -13.571 2.278 1.00 93.50 116 SER A N 1
ATOM 904 C CA . SER A 1 116 ? 12.257 -13.219 1.949 1.00 93.50 116 SER A CA 1
ATOM 905 C C . SER A 1 116 ? 12.405 -12.805 0.485 1.00 93.50 116 SER A C 1
ATOM 907 O O . SER A 1 116 ? 13.050 -11.810 0.192 1.00 93.50 116 SER A O 1
ATOM 909 N N . SER A 1 117 ? 11.707 -13.499 -0.420 1.00 93.44 117 SER A N 1
ATOM 910 C CA . SER A 1 117 ? 11.678 -13.164 -1.845 1.00 93.44 117 SER A CA 1
ATOM 911 C C . SER A 1 117 ? 11.089 -11.782 -2.128 1.00 93.44 117 SER A C 1
ATOM 913 O O . SER A 1 117 ? 11.495 -11.139 -3.082 1.00 93.44 117 SER A O 1
ATOM 915 N N . TRP A 1 118 ? 10.123 -11.320 -1.329 1.00 95.56 118 TRP A N 1
ATOM 916 C CA . TRP A 1 118 ? 9.589 -9.964 -1.462 1.00 95.56 118 TRP A CA 1
ATOM 917 C C . TRP A 1 118 ? 10.572 -8.935 -0.898 1.00 95.56 118 TRP A C 1
ATOM 919 O O . TRP A 1 118 ? 10.816 -7.921 -1.542 1.00 95.56 118 TRP A O 1
ATOM 929 N N . ALA A 1 119 ? 11.186 -9.219 0.253 1.00 95.00 119 ALA A N 1
ATOM 930 C CA . ALA A 1 119 ? 12.167 -8.328 0.869 1.00 95.00 119 ALA A CA 1
ATOM 931 C C . ALA A 1 119 ? 13.389 -8.103 -0.039 1.00 95.00 119 ALA A C 1
ATOM 933 O O . ALA A 1 119 ? 13.871 -6.977 -0.146 1.00 95.00 119 ALA A O 1
ATOM 934 N N . ASP A 1 120 ? 13.839 -9.146 -0.744 1.00 95.31 120 ASP A N 1
ATOM 935 C CA . ASP A 1 120 ? 14.916 -9.052 -1.734 1.00 95.31 120 ASP A CA 1
ATOM 936 C C . ASP A 1 120 ? 14.529 -8.122 -2.900 1.00 95.31 120 ASP A C 1
ATOM 938 O O . ASP A 1 120 ? 15.312 -7.247 -3.276 1.00 95.31 120 ASP A O 1
ATOM 942 N N . LEU A 1 121 ? 13.297 -8.242 -3.418 1.00 96.00 121 LEU A N 1
ATOM 943 C CA . LEU A 1 121 ? 12.770 -7.359 -4.468 1.00 96.00 121 LEU A CA 1
ATOM 944 C C . LEU A 1 121 ? 12.601 -5.915 -3.984 1.00 96.00 121 LEU A C 1
ATOM 946 O O . LEU A 1 121 ? 12.816 -4.987 -4.751 1.00 96.00 121 LEU A O 1
ATOM 950 N N . VAL A 1 122 ? 12.233 -5.693 -2.720 1.00 96.38 122 VAL A N 1
ATOM 951 C CA . VAL A 1 122 ? 12.119 -4.336 -2.163 1.00 96.38 122 VAL A CA 1
ATOM 952 C C . VAL A 1 122 ? 13.489 -3.692 -1.954 1.00 96.38 122 VAL A C 1
ATOM 954 O O . VAL A 1 122 ? 13.645 -2.489 -2.178 1.00 96.38 122 VAL A O 1
ATOM 957 N N . ALA A 1 123 ? 14.486 -4.481 -1.546 1.00 94.81 123 ALA A N 1
ATOM 958 C CA . ALA A 1 123 ? 15.859 -4.021 -1.368 1.00 94.81 123 ALA A CA 1
ATOM 959 C C . ALA A 1 123 ? 16.552 -3.711 -2.706 1.00 94.81 123 ALA A C 1
ATOM 961 O O . ALA A 1 123 ? 17.360 -2.783 -2.779 1.00 94.81 123 ALA A O 1
ATOM 962 N N . PHE A 1 124 ? 16.235 -4.472 -3.757 1.00 95.31 124 PHE A N 1
ATOM 963 C CA . PHE A 1 124 ? 16.763 -4.284 -5.104 1.00 95.31 124 PHE A CA 1
ATOM 964 C C . PHE A 1 124 ? 15.637 -4.358 -6.159 1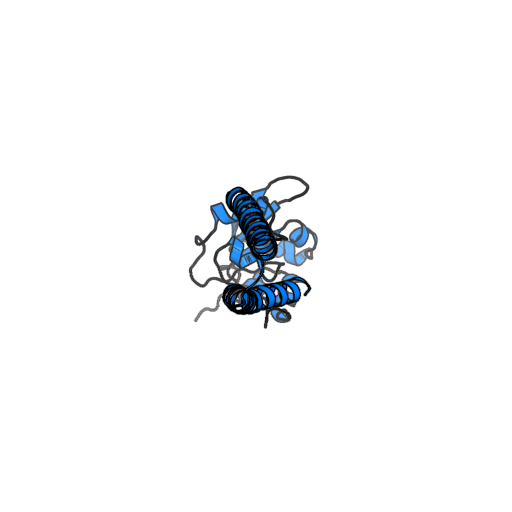.00 95.31 124 PHE A C 1
ATOM 966 O O . PHE A 1 124 ? 15.462 -5.392 -6.807 1.00 95.31 124 PHE A O 1
ATOM 973 N N . PRO A 1 125 ? 14.858 -3.275 -6.341 1.00 95.00 125 PRO A N 1
ATOM 974 C CA . PRO A 1 125 ? 13.646 -3.290 -7.163 1.00 95.00 125 PRO A CA 1
ATOM 975 C C . PRO A 1 125 ? 13.933 -3.072 -8.647 1.00 95.00 125 PRO A C 1
ATOM 977 O O . PRO A 1 125 ? 13.519 -2.077 -9.236 1.00 95.00 125 PRO A O 1
ATOM 980 N N . ASP A 1 126 ? 14.654 -4.010 -9.244 1.00 96.25 126 ASP A N 1
ATOM 981 C CA . ASP A 1 126 ? 14.873 -4.076 -10.687 1.00 96.25 126 ASP A CA 1
ATOM 982 C C . ASP A 1 126 ? 13.599 -4.538 -11.412 1.00 96.25 126 ASP A C 1
ATOM 984 O O . ASP A 1 126 ? 13.030 -5.579 -11.073 1.00 96.25 126 ASP A O 1
ATOM 988 N N . VAL A 1 127 ? 13.127 -3.768 -12.400 1.00 96.62 127 VAL A N 1
ATOM 989 C CA . VAL A 1 127 ? 11.808 -4.013 -13.014 1.00 96.62 127 VAL A CA 1
ATOM 990 C C . VAL A 1 127 ? 11.713 -5.369 -13.711 1.00 96.62 127 VAL A C 1
ATOM 992 O O . VAL A 1 127 ? 10.632 -5.959 -13.727 1.00 96.62 127 VAL A O 1
ATOM 995 N N . HIS A 1 128 ? 12.822 -5.893 -14.242 1.00 95.44 128 HIS A N 1
ATOM 996 C CA . HIS A 1 128 ? 12.852 -7.199 -14.893 1.00 95.44 128 HIS A CA 1
ATOM 997 C C . HIS A 1 128 ? 12.707 -8.312 -13.861 1.00 95.44 128 HIS A C 1
ATOM 999 O O . HIS A 1 128 ? 11.836 -9.167 -14.000 1.00 95.44 128 HIS A O 1
ATOM 1005 N N . GLN A 1 129 ? 13.472 -8.251 -12.767 1.00 94.88 129 GLN A N 1
ATOM 1006 C CA . GLN A 1 129 ? 13.366 -9.226 -11.676 1.00 94.88 129 GLN A CA 1
ATOM 1007 C C . GLN A 1 129 ? 11.984 -9.211 -11.016 1.00 94.88 129 GLN A C 1
ATOM 1009 O O . GLN A 1 129 ? 11.444 -10.261 -10.662 1.00 94.88 129 GLN A O 1
ATOM 1014 N N . VAL A 1 130 ? 11.391 -8.026 -10.861 1.00 96.00 130 VAL A N 1
ATOM 1015 C CA . VAL A 1 130 ? 10.044 -7.882 -10.301 1.00 96.00 130 VAL A CA 1
ATOM 1016 C C . VAL A 1 130 ? 8.990 -8.473 -11.246 1.00 96.00 130 VAL A C 1
ATOM 1018 O O . VAL A 1 130 ? 8.083 -9.174 -10.783 1.00 96.00 130 VAL A O 1
ATOM 1021 N N . SER A 1 131 ? 9.129 -8.250 -12.556 1.00 95.81 131 SER A N 1
ATOM 1022 C CA . SER A 1 131 ? 8.241 -8.829 -13.572 1.00 95.81 131 SER A CA 1
ATOM 1023 C C . SER A 1 131 ? 8.363 -10.356 -13.625 1.00 95.81 131 SER A C 1
ATOM 1025 O O . SER A 1 131 ? 7.355 -11.061 -13.548 1.00 95.81 131 SER A O 1
ATOM 1027 N N . ASP A 1 132 ? 9.592 -10.881 -13.616 1.00 94.38 132 ASP A N 1
ATOM 1028 C CA . ASP A 1 132 ? 9.888 -12.319 -13.589 1.00 94.38 132 ASP A CA 1
ATOM 1029 C C . ASP A 1 132 ? 9.363 -13.003 -12.312 1.00 94.38 132 ASP A C 1
ATOM 1031 O O . ASP A 1 132 ? 8.967 -14.172 -12.331 1.00 94.38 132 ASP A O 1
ATOM 1035 N N . ALA A 1 133 ? 9.295 -12.276 -11.190 1.00 93.88 133 ALA A N 1
ATOM 1036 C CA . ALA A 1 133 ? 8.674 -12.757 -9.957 1.00 93.88 133 ALA A CA 1
ATOM 1037 C C . ALA A 1 133 ? 7.134 -12.841 -10.037 1.00 93.88 133 ALA A C 1
ATOM 1039 O O . ALA A 1 133 ? 6.502 -13.419 -9.144 1.00 93.88 133 ALA A O 1
ATOM 1040 N N . GLY A 1 134 ? 6.521 -12.311 -11.100 1.00 94.19 134 GLY A N 1
ATOM 1041 C CA . GLY A 1 134 ? 5.087 -12.377 -11.389 1.00 94.19 134 GLY A CA 1
ATOM 1042 C C . GLY A 1 134 ? 4.290 -11.129 -11.000 1.00 94.19 134 GLY A C 1
ATOM 1043 O O . GLY A 1 134 ? 3.061 -11.148 -11.086 1.00 94.19 134 GLY A O 1
ATOM 1044 N N . TYR A 1 135 ? 4.951 -10.050 -10.575 1.00 95.94 135 TYR A N 1
ATOM 1045 C CA . TYR A 1 135 ? 4.288 -8.765 -10.353 1.00 95.94 135 TYR A CA 1
ATOM 1046 C C . TYR A 1 135 ? 4.106 -8.038 -11.683 1.00 95.94 135 TYR A C 1
ATOM 1048 O O . TYR A 1 135 ? 5.022 -7.968 -12.494 1.00 95.94 135 TYR A O 1
ATOM 1056 N N . ARG A 1 136 ? 2.928 -7.454 -11.913 1.00 96.12 136 ARG A N 1
ATOM 1057 C CA . ARG A 1 136 ? 2.651 -6.711 -13.160 1.00 96.12 136 ARG A CA 1
ATOM 1058 C C . ARG A 1 136 ? 2.781 -5.203 -12.992 1.00 96.12 136 ARG A C 1
ATOM 1060 O O . ARG A 1 136 ? 2.922 -4.483 -13.983 1.00 96.12 136 ARG A O 1
ATOM 1067 N N . TYR A 1 137 ? 2.751 -4.739 -11.747 1.00 97.44 137 TYR A N 1
ATOM 1068 C CA . TYR A 1 137 ? 2.793 -3.329 -11.402 1.00 97.44 137 TYR A CA 1
ATOM 1069 C C . TYR A 1 137 ? 3.713 -3.072 -10.212 1.00 97.44 137 TYR A C 1
ATOM 1071 O O . TYR A 1 137 ? 3.843 -3.922 -9.330 1.00 97.44 137 TYR A O 1
ATOM 1079 N N . ILE A 1 138 ? 4.283 -1.870 -10.159 1.00 97.75 138 ILE A N 1
ATOM 1080 C CA . ILE A 1 138 ? 5.051 -1.383 -9.010 1.00 97.75 138 ILE A CA 1
ATOM 1081 C C . ILE A 1 138 ? 4.467 -0.046 -8.562 1.00 97.75 138 ILE A C 1
ATOM 1083 O O . ILE A 1 138 ? 4.364 0.886 -9.361 1.00 97.75 138 ILE A O 1
ATOM 1087 N N . TYR A 1 139 ? 4.089 0.044 -7.290 1.00 97.56 139 TYR A N 1
ATOM 1088 C CA . TYR A 1 139 ? 3.711 1.287 -6.635 1.00 97.56 139 TYR A CA 1
ATOM 1089 C C . TYR A 1 139 ? 4.900 1.840 -5.854 1.00 97.56 139 TYR A C 1
ATOM 1091 O O . TYR A 1 139 ? 5.407 1.194 -4.937 1.00 97.56 139 TYR A O 1
ATOM 1099 N N . VAL A 1 140 ? 5.353 3.029 -6.236 1.00 96.94 140 VAL A N 1
ATOM 1100 C CA . VAL A 1 140 ? 6.587 3.632 -5.740 1.00 96.94 140 VAL A CA 1
ATOM 1101 C C . VAL A 1 140 ? 6.290 4.954 -5.050 1.00 96.94 140 VAL A C 1
ATOM 1103 O O . VAL A 1 140 ? 5.616 5.821 -5.610 1.00 96.94 140 VAL A O 1
ATOM 1106 N N . ASP A 1 141 ? 6.837 5.125 -3.849 1.00 95.19 141 ASP A N 1
ATOM 1107 C CA . ASP A 1 141 ? 6.910 6.415 -3.170 1.00 95.19 141 ASP A CA 1
ATOM 1108 C C . ASP A 1 141 ? 8.292 7.061 -3.303 1.00 95.19 141 ASP A C 1
ATOM 1110 O O . ASP A 1 141 ? 9.289 6.383 -3.549 1.00 95.19 141 ASP A O 1
ATOM 1114 N N . GLU A 1 142 ? 8.337 8.382 -3.139 1.00 94.81 142 GLU A N 1
ATOM 1115 C CA . GLU A 1 142 ? 9.554 9.194 -3.259 1.00 94.81 142 GLU A CA 1
ATOM 1116 C C . GLU A 1 142 ? 10.694 8.734 -2.343 1.00 94.81 142 GLU A C 1
ATOM 1118 O O . GLU A 1 142 ? 11.833 8.643 -2.795 1.00 94.81 142 GLU A O 1
ATOM 1123 N N . PHE A 1 143 ? 10.404 8.349 -1.096 1.00 93.25 143 PHE A N 1
ATOM 1124 C CA . PHE A 1 143 ? 11.447 7.883 -0.179 1.00 93.25 143 PHE A CA 1
ATOM 1125 C C . PHE A 1 143 ? 12.050 6.556 -0.633 1.00 93.25 143 PHE A C 1
ATOM 1127 O O . PHE A 1 143 ? 13.269 6.376 -0.575 1.00 93.25 143 PHE A O 1
ATOM 1134 N N . TRP A 1 144 ? 11.211 5.623 -1.087 1.00 95.50 144 TRP A N 1
ATOM 1135 C CA . TRP A 1 144 ? 11.695 4.360 -1.620 1.00 95.50 144 TRP A CA 1
ATOM 1136 C C . TRP A 1 144 ? 12.486 4.581 -2.907 1.00 95.50 144 TRP A C 1
ATOM 1138 O O . TRP A 1 144 ? 13.608 4.089 -2.985 1.00 95.50 144 TRP A O 1
ATOM 1148 N N . TRP A 1 145 ? 11.972 5.380 -3.848 1.00 95.81 145 TRP A N 1
ATOM 1149 C CA . TRP A 1 145 ? 12.666 5.751 -5.087 1.00 95.81 145 TRP A CA 1
ATOM 1150 C C . TRP A 1 145 ? 14.069 6.308 -4.828 1.00 95.81 145 TRP A C 1
ATOM 1152 O O . TRP A 1 145 ? 15.042 5.854 -5.430 1.00 95.81 145 TRP A O 1
ATOM 1162 N N . ASP A 1 146 ? 14.201 7.237 -3.884 1.00 94.62 146 ASP A N 1
ATOM 1163 C CA . ASP A 1 146 ? 15.486 7.851 -3.541 1.00 94.62 146 ASP A CA 1
ATOM 1164 C C . ASP A 1 146 ? 16.464 6.877 -2.876 1.00 94.62 146 ASP A C 1
ATOM 1166 O O . ASP A 1 146 ? 17.682 7.052 -2.972 1.00 94.62 146 ASP A O 1
ATOM 1170 N N . SER A 1 147 ? 15.944 5.838 -2.218 1.00 95.06 147 SER A N 1
ATOM 1171 C CA . SER A 1 147 ? 16.748 4.785 -1.594 1.00 95.06 147 SER A CA 1
ATOM 1172 C C . SER A 1 147 ? 17.216 3.699 -2.569 1.00 95.06 147 SER A C 1
ATOM 1174 O O . SER A 1 147 ? 18.107 2.919 -2.222 1.00 95.06 147 SER A O 1
ATOM 1176 N N . MET A 1 148 ? 16.642 3.635 -3.776 1.00 95.75 148 MET A N 1
ATOM 1177 C CA . MET A 1 148 ? 16.963 2.596 -4.754 1.00 95.75 148 MET A CA 1
ATOM 1178 C C . MET A 1 148 ? 18.404 2.733 -5.278 1.00 95.75 148 MET A C 1
ATOM 1180 O O . MET A 1 148 ? 18.867 3.843 -5.572 1.00 95.75 148 MET A O 1
ATOM 1184 N N . PRO A 1 149 ? 19.112 1.608 -5.482 1.00 94.88 149 PRO A N 1
ATOM 1185 C CA . PRO A 1 149 ? 20.370 1.587 -6.221 1.00 94.88 149 PRO A CA 1
ATOM 1186 C C . PRO A 1 149 ? 20.231 2.188 -7.628 1.00 94.88 149 PRO A C 1
ATOM 1188 O O . PRO A 1 149 ? 19.169 2.134 -8.246 1.00 94.88 149 PRO A O 1
ATOM 1191 N N . GLU A 1 150 ? 21.316 2.762 -8.153 1.00 94.00 150 GLU A N 1
ATOM 1192 C CA . GLU A 1 150 ? 21.313 3.450 -9.453 1.00 94.00 150 GLU A CA 1
ATOM 1193 C C . GLU A 1 150 ? 20.875 2.539 -10.604 1.00 94.00 150 GLU A C 1
ATOM 1195 O O . GLU A 1 150 ? 19.968 2.898 -11.342 1.00 94.00 150 GLU A O 1
ATOM 1200 N N . ASN A 1 151 ? 21.420 1.328 -10.679 1.00 92.81 151 ASN A N 1
ATOM 1201 C CA . ASN A 1 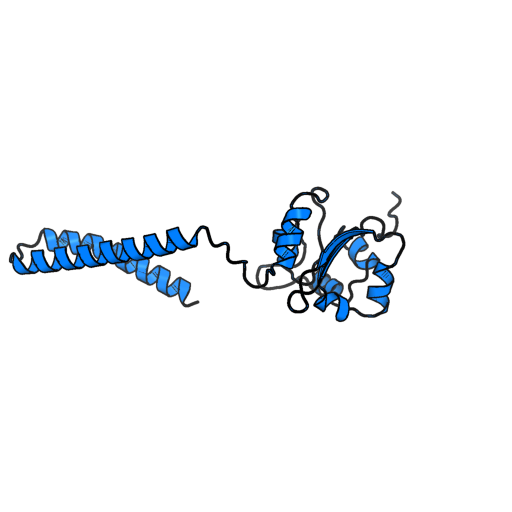151 ? 21.035 0.327 -11.673 1.00 92.81 151 ASN A CA 1
ATOM 1202 C C . ASN A 1 151 ? 19.556 -0.092 -11.578 1.00 92.81 151 ASN A C 1
ATOM 1204 O O . ASN A 1 151 ? 18.912 -0.279 -12.604 1.00 92.81 151 ASN A O 1
ATOM 1208 N N . ALA A 1 152 ? 18.994 -0.194 -10.368 1.00 93.88 152 ALA A N 1
ATOM 1209 C CA . ALA A 1 152 ? 17.565 -0.456 -10.210 1.00 93.88 152 ALA A CA 1
ATOM 1210 C C . ALA A 1 152 ? 16.734 0.710 -10.768 1.00 93.88 152 ALA A C 1
ATOM 1212 O O . ALA A 1 152 ? 15.791 0.469 -11.511 1.00 93.88 152 ALA A O 1
ATOM 1213 N N . ARG A 1 153 ? 17.114 1.969 -10.500 1.00 95.25 153 ARG A N 1
ATOM 1214 C CA . ARG A 1 153 ? 16.433 3.150 -11.071 1.00 95.25 153 ARG A CA 1
ATOM 1215 C C . ARG A 1 153 ? 16.570 3.246 -12.587 1.00 95.25 153 ARG A C 1
ATOM 1217 O O . ARG A 1 153 ? 15.605 3.623 -13.245 1.00 95.25 153 ARG A O 1
ATOM 1224 N N . GLU A 1 154 ? 17.731 2.898 -13.138 1.00 95.62 154 GLU A N 1
ATOM 1225 C CA . GLU A 1 154 ? 17.943 2.846 -14.589 1.00 95.62 154 GLU A CA 1
ATOM 1226 C C . GLU A 1 154 ? 16.964 1.877 -15.261 1.00 95.62 154 GLU A C 1
ATOM 1228 O O . GLU A 1 154 ? 16.418 2.216 -16.306 1.00 95.62 154 GLU A O 1
ATOM 1233 N N . SER A 1 155 ? 16.642 0.747 -14.619 1.00 95.69 155 SER A N 1
ATOM 1234 C CA . SER A 1 155 ? 15.676 -0.221 -15.158 1.00 95.69 155 SER A CA 1
ATOM 1235 C C . SER A 1 155 ? 14.258 0.360 -15.343 1.00 95.69 155 SER A C 1
ATOM 1237 O O . SER A 1 155 ? 13.527 -0.030 -16.247 1.00 95.69 155 SER A O 1
ATOM 1239 N N . TYR A 1 156 ? 13.867 1.392 -14.579 1.00 96.19 156 TYR A N 1
ATOM 1240 C CA . TYR A 1 156 ? 12.582 2.088 -14.781 1.00 96.19 156 TYR A CA 1
ATOM 1241 C C . TYR A 1 156 ? 12.554 2.970 -16.040 1.00 96.19 156 TYR A C 1
ATOM 1243 O O . TYR A 1 156 ? 11.485 3.447 -16.425 1.00 96.19 156 TYR A O 1
ATOM 1251 N N . MET A 1 157 ? 13.708 3.217 -16.669 1.00 95.50 157 MET A N 1
ATOM 1252 C CA . MET A 1 157 ? 13.815 3.951 -17.935 1.00 95.50 157 MET A CA 1
ATOM 1253 C C . MET A 1 157 ? 13.710 3.040 -19.162 1.00 95.50 157 MET A C 1
ATOM 1255 O O . MET A 1 157 ? 13.684 3.542 -20.290 1.00 95.50 157 MET A O 1
ATOM 1259 N N . ASP A 1 158 ? 13.647 1.723 -18.964 1.00 95.25 158 ASP A N 1
ATOM 1260 C CA . ASP A 1 158 ? 13.550 0.775 -20.063 1.00 95.25 158 ASP A CA 1
ATOM 1261 C C . ASP A 1 158 ? 12.222 0.911 -20.811 1.00 95.25 158 ASP A C 1
ATOM 1263 O O . ASP A 1 158 ? 11.168 1.206 -20.249 1.00 95.25 158 ASP A O 1
ATOM 1267 N N . SER A 1 159 ? 12.257 0.668 -22.124 1.00 94.62 159 SER A N 1
ATOM 1268 C CA . SER A 1 159 ? 11.114 0.926 -23.015 1.00 94.62 159 SER A CA 1
ATOM 1269 C C . SER A 1 159 ? 9.857 0.097 -22.717 1.00 94.62 159 SER A C 1
ATOM 1271 O O . SER A 1 159 ? 8.779 0.437 -23.201 1.00 94.62 159 SER A O 1
ATOM 1273 N N . CYS A 1 160 ? 9.994 -0.984 -21.947 1.00 95.19 160 CYS A N 1
ATOM 1274 C CA . CYS A 1 160 ? 8.889 -1.839 -21.513 1.00 95.19 160 CYS A CA 1
ATOM 1275 C C . CYS A 1 160 ? 8.111 -1.253 -20.320 1.00 95.19 160 CYS A C 1
ATOM 1277 O O . CYS A 1 160 ? 6.985 -1.675 -20.040 1.00 95.19 160 CYS A O 1
ATOM 1279 N N . VAL A 1 161 ? 8.696 -0.283 -19.610 1.00 97.06 161 VAL A N 1
ATOM 1280 C CA . VAL A 1 161 ? 8.102 0.340 -18.429 1.00 97.06 161 VAL A CA 1
ATOM 1281 C C . VAL A 1 161 ? 7.182 1.472 -18.865 1.00 97.06 161 VAL A C 1
ATOM 1283 O O . VAL A 1 161 ? 7.548 2.345 -19.653 1.00 97.06 161 VAL A O 1
ATOM 1286 N N . ARG A 1 162 ? 5.961 1.492 -18.325 1.00 97.00 162 ARG A N 1
ATOM 1287 C CA . ARG A 1 162 ? 4.998 2.574 -18.571 1.00 97.00 162 ARG A CA 1
ATOM 1288 C C . ARG A 1 162 ? 4.484 3.144 -17.263 1.00 97.00 162 ARG A C 1
ATOM 1290 O O . ARG A 1 162 ? 3.944 2.412 -16.440 1.00 97.00 162 ARG A O 1
ATOM 1297 N N . VAL A 1 163 ? 4.575 4.459 -17.096 1.00 97.00 163 VAL A N 1
ATOM 1298 C CA . VAL A 1 163 ? 3.909 5.157 -15.990 1.00 97.00 163 VAL A CA 1
ATOM 1299 C C . VAL A 1 163 ? 2.408 5.186 -16.273 1.00 97.00 163 VAL A C 1
ATOM 1301 O O . VAL A 1 163 ? 1.977 5.744 -17.280 1.00 97.00 163 VAL A O 1
ATOM 1304 N N . ILE A 1 164 ? 1.613 4.566 -15.403 1.00 95.75 164 ILE A N 1
ATOM 1305 C CA . ILE A 1 164 ? 0.145 4.583 -15.489 1.00 95.75 164 ILE A CA 1
ATOM 1306 C C . ILE A 1 164 ? -0.383 5.868 -14.876 1.00 95.75 164 ILE A C 1
ATOM 1308 O O . ILE A 1 164 ? -1.235 6.538 -15.454 1.00 95.75 164 ILE A O 1
ATOM 1312 N N . GLN A 1 165 ? 0.116 6.180 -13.682 1.00 97.31 165 GLN A N 1
ATOM 1313 C CA . GLN A 1 165 ? -0.342 7.311 -12.904 1.00 97.31 165 GLN A CA 1
ATOM 1314 C C . GLN A 1 165 ? 0.797 7.867 -12.061 1.00 97.31 165 GLN A C 1
ATOM 1316 O O . GLN A 1 165 ? 1.614 7.132 -11.508 1.00 97.31 165 GLN A O 1
ATOM 1321 N N . GLU A 1 166 ? 0.792 9.183 -11.938 1.00 96.88 166 GLU A N 1
ATOM 1322 C CA . GLU A 1 166 ? 1.687 9.955 -11.093 1.00 96.88 166 GLU A CA 1
ATOM 1323 C C . GLU A 1 166 ? 0.846 10.944 -10.286 1.00 96.88 166 GLU A C 1
ATOM 1325 O O . GLU A 1 166 ? -0.122 11.518 -10.801 1.00 96.88 166 GLU A O 1
ATOM 1330 N N . VAL A 1 167 ? 1.166 11.094 -9.004 1.00 96.00 167 VAL A N 1
ATOM 1331 C CA . VAL A 1 167 ? 0.504 12.043 -8.108 1.00 96.00 167 VAL A CA 1
ATOM 1332 C C . VAL A 1 167 ? 1.564 12.753 -7.281 1.00 96.00 167 VAL A C 1
ATOM 1334 O O . VAL A 1 167 ? 2.428 12.117 -6.680 1.00 96.00 167 VAL A O 1
ATOM 1337 N N . HIS A 1 168 ? 1.452 14.075 -7.213 1.00 94.31 168 HIS A N 1
ATOM 1338 C CA . HIS A 1 168 ? 2.289 14.929 -6.378 1.00 94.31 168 HIS A CA 1
ATOM 1339 C C . HIS A 1 168 ? 1.417 15.709 -5.401 1.00 94.31 168 HIS A C 1
ATOM 1341 O O . HIS A 1 168 ? 0.316 16.136 -5.757 1.00 94.31 168 HIS A O 1
ATOM 1347 N N . ASP A 1 169 ? 1.929 15.936 -4.195 1.00 88.75 169 ASP A N 1
ATOM 1348 C CA . ASP A 1 169 ? 1.275 16.786 -3.201 1.00 88.75 169 ASP A CA 1
ATOM 1349 C C . ASP A 1 169 ? 2.192 17.943 -2.772 1.00 88.75 169 ASP A C 1
ATOM 1351 O O . ASP A 1 169 ? 2.236 18.992 -3.417 1.00 88.75 169 ASP A O 1
ATOM 1355 N N . ASN A 1 170 ? 2.948 17.763 -1.693 1.00 86.94 170 ASN A N 1
ATOM 1356 C CA . ASN A 1 170 ? 3.816 18.776 -1.105 1.00 86.94 170 ASN A CA 1
ATOM 1357 C C . ASN A 1 170 ? 5.099 18.118 -0.584 1.00 86.94 170 ASN A C 1
ATOM 1359 O O . ASN A 1 170 ? 5.167 16.899 -0.481 1.00 86.94 170 ASN A O 1
ATOM 1363 N N . ALA A 1 171 ? 6.097 18.916 -0.198 1.00 79.62 171 ALA A N 1
ATOM 1364 C CA . ALA A 1 171 ? 7.403 18.405 0.230 1.00 79.62 171 ALA A CA 1
ATOM 1365 C C . ALA A 1 171 ? 7.368 17.439 1.435 1.00 79.62 171 ALA A C 1
ATOM 1367 O O . ALA A 1 171 ? 8.346 16.740 1.662 1.00 79.62 171 ALA A O 1
ATOM 1368 N N . ALA A 1 172 ? 6.289 17.418 2.228 1.00 80.38 172 ALA A N 1
ATOM 1369 C CA . ALA A 1 172 ? 6.154 16.484 3.344 1.00 80.38 172 ALA A CA 1
ATOM 1370 C C . ALA A 1 172 ? 5.581 15.121 2.918 1.00 80.38 172 ALA A C 1
ATOM 1372 O O . ALA A 1 172 ? 5.996 14.113 3.473 1.00 80.38 172 ALA A O 1
ATOM 1373 N N . ASN A 1 173 ? 4.659 15.097 1.950 1.00 81.12 173 ASN A N 1
ATOM 1374 C CA . ASN A 1 173 ? 3.992 13.872 1.473 1.00 81.12 173 ASN A CA 1
ATOM 1375 C C . ASN A 1 173 ? 4.659 13.289 0.206 1.00 81.12 173 ASN A C 1
ATOM 1377 O O . ASN A 1 173 ? 4.481 12.123 -0.146 1.00 81.12 173 ASN A O 1
ATOM 1381 N N . GLY A 1 174 ? 5.436 14.113 -0.496 1.00 90.81 174 GLY A N 1
ATOM 1382 C CA . GLY A 1 174 ? 6.195 13.740 -1.678 1.00 90.81 174 GLY A CA 1
ATOM 1383 C C . GLY A 1 174 ? 5.336 13.338 -2.877 1.00 90.81 174 GLY A C 1
ATOM 1384 O O . GLY A 1 174 ? 4.200 13.794 -3.064 1.00 90.81 174 GLY A O 1
ATOM 1385 N N . SER A 1 175 ? 5.929 12.487 -3.703 1.00 94.75 175 SER A N 1
ATOM 1386 C CA . SER A 1 175 ? 5.391 11.989 -4.964 1.00 94.75 175 SER A CA 1
ATOM 1387 C C . SER A 1 175 ? 5.096 10.492 -4.893 1.00 94.75 175 SER A C 1
ATOM 1389 O O . SER A 1 175 ? 5.663 9.757 -4.074 1.00 94.75 175 SER A O 1
ATOM 1391 N N . ARG A 1 176 ? 4.168 10.048 -5.742 1.00 95.88 176 ARG A N 1
ATOM 1392 C CA . ARG A 1 176 ? 3.791 8.646 -5.922 1.00 95.88 176 ARG A CA 1
ATOM 1393 C C . ARG A 1 176 ? 3.710 8.319 -7.400 1.00 95.88 176 ARG A C 1
ATOM 1395 O O . ARG A 1 176 ? 3.096 9.066 -8.163 1.00 95.88 176 ARG A O 1
ATOM 1402 N N . TRP A 1 177 ? 4.240 7.162 -7.768 1.00 97.38 177 TRP A N 1
ATOM 1403 C CA . TRP A 1 177 ? 4.191 6.637 -9.126 1.00 97.38 177 TRP A CA 1
ATOM 1404 C C . TRP A 1 177 ? 3.628 5.226 -9.128 1.00 97.38 177 TRP A C 1
ATOM 1406 O O . TRP A 1 177 ? 3.943 4.411 -8.264 1.00 97.38 177 TRP A O 1
ATOM 1416 N N . LEU A 1 178 ? 2.808 4.930 -10.128 1.00 97.75 178 LEU A N 1
ATOM 1417 C CA . LEU A 1 178 ? 2.357 3.582 -10.427 1.00 97.75 178 LEU A CA 1
ATOM 1418 C C . LEU A 1 178 ? 2.863 3.190 -11.813 1.00 97.75 178 LEU A C 1
ATOM 1420 O O . LEU A 1 178 ? 2.456 3.774 -12.821 1.00 97.75 178 LEU A O 1
ATOM 1424 N N . PHE A 1 179 ? 3.728 2.184 -11.857 1.00 97.94 179 PHE A N 1
ATOM 1425 C CA . PHE A 1 179 ? 4.331 1.673 -13.082 1.00 97.94 179 PHE A CA 1
ATOM 1426 C C . PHE A 1 179 ? 3.659 0.373 -13.522 1.00 97.94 179 PHE A C 1
ATOM 1428 O O . PHE A 1 179 ? 3.381 -0.498 -12.700 1.00 97.94 179 PHE A O 1
ATOM 1435 N N . ASN A 1 180 ? 3.439 0.226 -14.827 1.00 97.19 180 ASN A N 1
ATOM 1436 C CA . ASN A 1 180 ? 3.177 -1.041 -15.498 1.00 97.19 180 ASN A CA 1
ATOM 1437 C C . ASN A 1 180 ? 4.504 -1.604 -16.009 1.00 97.19 180 ASN A C 1
ATOM 1439 O O . ASN A 1 180 ? 5.187 -0.947 -16.794 1.00 97.19 180 ASN A O 1
ATOM 1443 N N . ILE A 1 181 ? 4.821 -2.823 -15.583 1.00 96.81 181 ILE A N 1
ATOM 1444 C CA . ILE A 1 181 ? 6.049 -3.550 -15.934 1.00 96.81 181 ILE A CA 1
ATOM 1445 C C . ILE A 1 181 ? 5.742 -4.908 -16.579 1.00 96.81 181 ILE A C 1
ATOM 1447 O O . ILE A 1 181 ? 6.605 -5.778 -16.682 1.00 96.81 181 ILE A O 1
ATOM 1451 N N . SER A 1 182 ? 4.491 -5.131 -16.988 1.00 93.75 182 SER A N 1
ATOM 1452 C CA . SER A 1 182 ? 4.058 -6.430 -17.512 1.00 93.75 182 SER A CA 1
ATOM 1453 C C . SER A 1 182 ? 4.718 -6.826 -18.834 1.00 93.75 182 SER A C 1
ATOM 1455 O O . SER A 1 182 ? 4.705 -8.001 -19.175 1.00 93.75 182 SER A O 1
ATOM 1457 N N . GLU A 1 183 ? 5.313 -5.870 -19.550 1.00 92.88 183 GLU A N 1
ATOM 1458 C CA . GLU A 1 183 ? 6.080 -6.102 -20.782 1.00 92.88 183 GLU A CA 1
ATOM 1459 C C . GLU A 1 183 ? 7.595 -6.226 -20.516 1.00 92.88 183 GLU A C 1
ATOM 1461 O O . GLU A 1 183 ? 8.368 -6.344 -21.459 1.00 92.88 183 GLU A O 1
ATOM 1466 N N . CYS A 1 184 ? 8.037 -6.159 -19.253 1.00 92.25 184 CYS A N 1
ATOM 1467 C CA . CYS A 1 184 ? 9.458 -6.199 -18.882 1.00 92.25 184 CYS A CA 1
ATOM 1468 C C . CYS A 1 184 ? 9.973 -7.593 -18.507 1.00 92.25 184 CYS A C 1
ATOM 1470 O O . CYS A 1 184 ? 11.176 -7.754 -18.314 1.00 92.25 184 CYS A O 1
ATOM 1472 N N . GLY A 1 185 ? 9.097 -8.588 -18.375 1.00 80.44 185 GLY A N 1
ATOM 1473 C CA . GLY A 1 185 ? 9.518 -9.9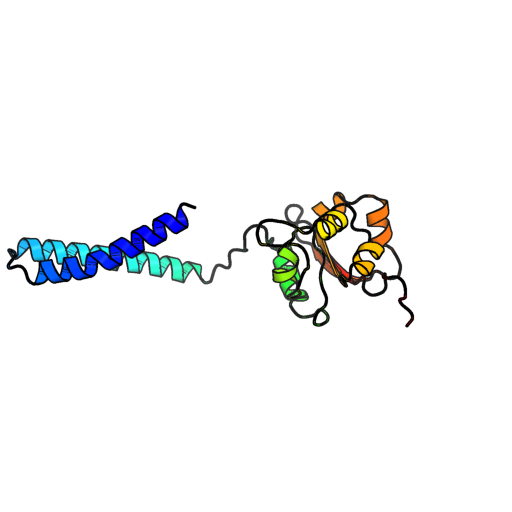66 -18.131 1.00 80.44 185 GLY A CA 1
ATOM 1474 C C . GLY A 1 185 ? 10.211 -10.546 -19.359 1.00 80.44 185 GLY A C 1
ATOM 1475 O O . GLY A 1 185 ? 9.942 -10.131 -20.488 1.00 80.44 185 GLY A O 1
ATOM 1476 N N . LEU A 1 186 ? 11.101 -11.514 -19.155 1.00 65.50 186 LEU A N 1
ATOM 1477 C CA . LEU A 1 186 ? 11.665 -12.262 -20.276 1.00 65.50 186 LEU A CA 1
ATOM 1478 C C . LEU A 1 186 ? 10.528 -12.981 -21.012 1.00 65.50 186 LEU A C 1
ATOM 1480 O O . LEU A 1 186 ? 9.799 -13.757 -20.389 1.00 65.50 186 LEU A O 1
ATOM 1484 N N . ASP A 1 187 ? 10.387 -12.722 -22.319 1.00 50.59 187 ASP A N 1
ATOM 1485 C CA . ASP A 1 187 ? 9.447 -13.403 -23.212 1.00 50.59 187 ASP A CA 1
ATOM 1486 C C . ASP A 1 187 ? 9.483 -14.912 -22.943 1.00 50.59 187 ASP A C 1
ATOM 1488 O O . ASP A 1 187 ? 10.371 -15.640 -23.394 1.00 50.59 187 ASP A O 1
ATOM 1492 N N . THR A 1 188 ? 8.502 -15.409 -22.195 1.00 46.28 188 THR A N 1
ATOM 1493 C CA . THR A 1 188 ? 8.221 -16.837 -22.141 1.00 46.28 188 THR A CA 1
ATOM 1494 C C . THR A 1 188 ? 7.388 -17.134 -23.379 1.00 46.28 188 THR A C 1
ATOM 1496 O O . THR A 1 188 ? 6.175 -17.311 -23.310 1.00 46.28 188 THR A O 1
ATOM 1499 N N . GLU A 1 189 ? 8.048 -17.128 -24.543 1.00 37.41 189 GLU A N 1
ATOM 1500 C CA . GLU A 1 189 ? 7.524 -17.790 -25.734 1.00 37.41 189 GLU A CA 1
ATOM 1501 C C . GLU A 1 189 ? 7.240 -19.253 -25.356 1.00 37.41 189 GLU A C 1
ATOM 1503 O O . GLU A 1 189 ? 8.155 -20.042 -25.098 1.00 37.41 189 GLU A O 1
ATOM 1508 N N . SER A 1 190 ? 5.953 -19.594 -25.272 1.00 34.91 190 SER A N 1
ATOM 1509 C CA . SER A 1 190 ? 5.441 -20.966 -25.277 1.00 34.91 190 SER A CA 1
ATOM 1510 C C . SER A 1 190 ? 4.945 -21.332 -26.667 1.00 34.91 190 SER A C 1
ATOM 1512 O O . SER A 1 190 ? 4.093 -20.560 -27.169 1.00 34.91 190 SER A O 1
#

Secondary structure (DSSP, 8-state):
-HHHHHHHHHHHHHHHHHHHHHHHHHS---HHHHHHHHHHHHHHHHHHHHHHHHHHHHTTS-PPPTT--HHHHHHHHHHTTTSPTT-BEEESSTTTHHHHHS-B---BSSSS-B-HHHHHHHHS--HHHHHHTT--EEEEEHHHHHHS-HHHHHHTTSTT-EEEEEEE--TTT-EEEEEE-TTSS-----

Sequence (190 aa):
DITRLTYYALMGWILLTAPLLNTFWHLKRPNWIRAVIVTAVAFVVFGGLVVAGSLFAAIPKAVFADEIEPVDAAMTRLVWDELEPGAEVLDSRSWRAVPITGRLTRSAVDSYAELSSWADLVAFPDVHQVSDAGYRYIYVDEFWWDSMPENARESYMDSCVRVIQEVHDNAANGSRWLFNISECGLDTES

Foldseek 3Di:
DVVVVVVVVVVVVVVVVVVVVVVVVPDPDPVVVVVVVVVVVVVVVVVVVVVVVVVVVCVVVDDDDPPQDPQLVVQQVVAAVVDDPAAEEQELDLPSCCSRHVYHYQFAPDPPGGDPLSVVCLQAVALQSCLQVRHFKYKDFPVSLVNHDPNSNVNCVDPQKDWPDKTQDDPVRGIMTMIGSNSNYDPPPD